Protein AF-L7LDY2-F1 (afdb_monomer_lite)

Radius of gyration: 45.23 Å; chains: 1; bounding box: 71×104×147 Å

Foldseek 3Di:
DDDDDDDDDDDDDDDDDDDDDDDDDDDDDDDDDDDDDDDDDDDDDDDDDDDDDDDDDDDDDDDDDDDDDDDDDDDDDDDDDDDDDDDDDDQDDQPDDPPVRLVVLLVVLLVCCVVVFQVSLVVLLVVCVPRRPPVSNVSSVVSNVVSVVVVVVVVVVCVVVVCCVVVVVVVVVVVVLVVVQVVCQVVCVVVVHDRSRPDDDCPDD

Sequence (205 aa):
MTTPSPDTPSGDTGGEQQFHGSGHVPPQPDHAPPPGYTPQPPAPEYGSTPQAYPTQPGYAPQPGYPPQPGYPPQPGYAPQPGYGAPGGYLPQAGYPVAVPEARGNVQLNYWLSVFFTWIPALIYYLIDKDKGDAQLTAYQKANMNFALLRVFVAIFMLIPFLGWIVGGIAAIVLFVLHIVAAAKAPGAYERGEEPPFAFNISLIK

Structure (mmCIF, N/CA/C/O backbone):
data_AF-L7LDY2-F1
#
_entry.id   AF-L7LDY2-F1
#
loop_
_atom_site.group_PDB
_atom_site.id
_atom_site.type_symbol
_atom_site.label_atom_id
_atom_site.label_alt_id
_atom_site.label_comp_id
_atom_site.label_asym_id
_atom_site.label_entity_id
_atom_site.label_seq_id
_atom_site.pdbx_PDB_ins_code
_atom_site.Cartn_x
_atom_site.Cartn_y
_atom_site.Cartn_z
_atom_site.occupancy
_atom_site.B_iso_or_equiv
_atom_site.auth_seq_id
_atom_site.auth_comp_id
_atom_site.auth_asym_id
_atom_site.auth_atom_id
_atom_site.pdbx_PDB_model_num
ATOM 1 N N . MET A 1 1 ? 7.035 36.913 102.228 1.00 38.06 1 MET A N 1
ATOM 2 C CA . MET A 1 1 ? 7.683 37.686 101.148 1.00 38.06 1 MET A CA 1
ATOM 3 C C . MET A 1 1 ? 6.845 37.522 99.887 1.00 38.06 1 MET A C 1
ATOM 5 O O . MET A 1 1 ? 6.516 36.387 99.586 1.00 38.06 1 MET A O 1
ATOM 9 N N . THR A 1 2 ? 6.484 38.653 99.260 1.00 40.62 2 THR A N 1
ATOM 10 C CA . THR A 1 2 ? 6.247 38.897 97.811 1.00 40.62 2 THR A CA 1
ATOM 11 C C . THR A 1 2 ? 5.279 38.016 96.985 1.00 40.62 2 THR A C 1
ATOM 13 O O . THR A 1 2 ? 5.385 36.798 96.950 1.00 40.62 2 THR A O 1
ATOM 16 N N . THR A 1 3 ? 4.388 38.703 96.253 1.00 45.25 3 THR A N 1
ATOM 17 C CA . THR A 1 3 ? 3.578 38.312 95.063 1.00 45.25 3 THR A CA 1
ATOM 18 C C . THR A 1 3 ? 4.461 37.822 93.876 1.00 45.25 3 THR A 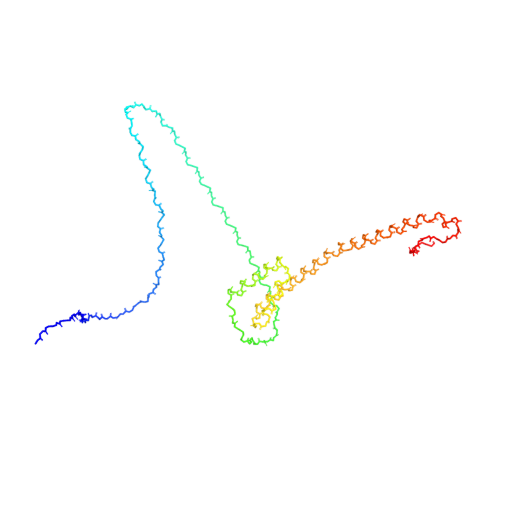C 1
ATOM 20 O O . THR A 1 3 ? 5.678 37.961 94.030 1.00 45.25 3 THR A O 1
ATOM 23 N N . PRO A 1 4 ? 3.967 37.320 92.695 1.00 53.94 4 PRO A N 1
ATOM 24 C CA . PRO A 1 4 ? 2.654 37.532 92.027 1.00 53.94 4 PRO A CA 1
ATOM 25 C C . PRO A 1 4 ? 2.015 36.354 91.204 1.00 53.94 4 PRO A C 1
ATOM 27 O O . PRO A 1 4 ? 2.525 35.241 91.165 1.00 53.94 4 PRO A O 1
ATOM 30 N N . SER A 1 5 ? 0.864 36.683 90.578 1.00 46.81 5 SER A N 1
ATOM 31 C CA . SER A 1 5 ? -0.020 36.021 89.564 1.00 46.81 5 SER A CA 1
ATOM 32 C C . SER A 1 5 ? 0.682 35.487 88.275 1.00 46.81 5 SER A C 1
ATOM 34 O O . SER A 1 5 ? 1.856 35.838 88.128 1.00 46.81 5 SER A O 1
ATOM 36 N N . PRO A 1 6 ? 0.045 34.737 87.311 1.00 56.31 6 PRO A N 1
ATOM 37 C CA . PRO A 1 6 ? -1.194 35.151 86.595 1.00 56.31 6 PRO A CA 1
ATOM 38 C C . PRO A 1 6 ? -2.179 34.081 85.995 1.00 56.31 6 PRO A C 1
ATOM 40 O O . PRO A 1 6 ? -1.877 32.898 85.885 1.00 56.31 6 PRO A O 1
ATOM 43 N N . ASP A 1 7 ? -3.347 34.610 85.588 1.00 40.94 7 ASP A N 1
ATOM 44 C CA . ASP A 1 7 ? -4.291 34.292 84.482 1.00 40.94 7 ASP A CA 1
ATOM 45 C C . ASP A 1 7 ? -5.226 33.045 84.424 1.00 40.94 7 ASP A C 1
ATOM 47 O O . ASP A 1 7 ? -4.829 31.891 84.297 1.00 40.94 7 ASP A O 1
ATOM 51 N N . THR A 1 8 ? -6.533 33.363 84.413 1.00 45.38 8 THR A N 1
ATOM 52 C CA . THR A 1 8 ? -7.768 32.640 83.996 1.00 45.38 8 THR A CA 1
ATOM 53 C C . THR A 1 8 ? -7.998 32.777 82.460 1.00 45.38 8 THR A C 1
ATOM 55 O O . THR A 1 8 ? -7.323 33.640 81.897 1.00 45.38 8 THR A O 1
ATOM 58 N N . PRO A 1 9 ? -8.923 32.066 81.729 1.00 50.50 9 PRO A N 1
ATOM 59 C CA . PRO A 1 9 ? -10.350 31.916 82.096 1.00 50.50 9 PRO A CA 1
ATOM 60 C C . PRO A 1 9 ? -11.213 30.741 81.531 1.00 50.50 9 PRO A C 1
ATOM 62 O O . PRO A 1 9 ? -10.878 30.058 80.573 1.00 50.50 9 PRO A O 1
ATOM 65 N N . SER A 1 10 ? -12.396 30.613 82.154 1.00 40.06 10 SER A N 1
ATOM 66 C CA . SER A 1 10 ? -13.734 30.245 81.636 1.00 40.06 10 SER A CA 1
ATOM 67 C C . SER A 1 10 ? -13.970 28.959 80.822 1.00 40.06 10 SER A C 1
ATOM 69 O O . SER A 1 10 ? -13.625 28.864 79.649 1.00 40.06 10 SER A O 1
ATOM 71 N N . GLY A 1 11 ? -14.757 28.048 81.411 1.00 35.47 11 GLY A N 1
ATOM 72 C CA . GLY A 1 11 ? -15.508 26.993 80.724 1.00 35.47 11 GLY A CA 1
ATOM 73 C C . GLY A 1 11 ? -16.941 26.938 81.259 1.00 35.47 11 GLY A C 1
ATOM 74 O O . GLY A 1 11 ? -17.160 26.558 82.407 1.00 35.47 11 GLY A O 1
ATOM 75 N N . ASP A 1 12 ? -17.878 27.387 80.426 1.00 38.91 12 ASP A N 1
ATOM 76 C CA . ASP A 1 12 ? -19.327 27.411 80.633 1.00 38.91 12 ASP A CA 1
ATOM 77 C C . ASP A 1 12 ? -19.935 26.022 80.384 1.00 38.91 12 ASP A C 1
ATOM 79 O O . ASP A 1 12 ? -19.444 25.240 79.566 1.00 38.91 12 ASP A O 1
ATOM 83 N N . THR A 1 13 ? -20.989 25.709 81.132 1.00 38.66 13 THR A N 1
ATOM 84 C CA . THR A 1 13 ? -21.598 24.385 81.239 1.00 38.66 13 THR A CA 1
ATOM 85 C C . THR A 1 13 ? -23.060 24.458 80.811 1.00 38.66 13 THR A C 1
ATOM 87 O O . THR A 1 13 ? -23.858 25.106 81.473 1.00 38.66 13 THR A O 1
ATOM 90 N N . GLY A 1 14 ? -23.423 23.647 79.816 1.00 34.12 14 GLY A N 1
ATOM 91 C CA . GLY A 1 14 ? -24.587 22.767 79.945 1.00 34.12 14 GLY A CA 1
ATOM 92 C C . GLY A 1 14 ? -25.882 23.150 79.217 1.00 34.12 14 GLY A C 1
ATOM 93 O O . GLY A 1 14 ? -26.476 24.185 79.481 1.00 34.12 14 GLY A O 1
ATOM 94 N N . GLY A 1 15 ? -26.368 22.176 78.428 1.00 35.72 15 GLY A N 1
ATOM 95 C CA . GLY A 1 15 ? -27.785 21.921 78.109 1.00 35.72 15 GLY A CA 1
ATOM 96 C C . GLY A 1 15 ? -28.359 22.758 76.959 1.00 35.72 15 GLY A C 1
ATOM 97 O O . GLY A 1 15 ? -28.062 23.930 76.845 1.00 35.72 15 GLY A O 1
ATOM 98 N N . GLU A 1 16 ? -29.190 22.265 76.043 1.00 37.91 16 GLU A N 1
ATOM 99 C CA . GLU A 1 16 ? -30.102 21.121 76.042 1.00 37.91 16 GLU A CA 1
ATOM 100 C C . GLU A 1 16 ? -30.380 20.749 74.564 1.00 37.91 16 GLU A C 1
ATOM 102 O O . GLU A 1 16 ? -30.510 21.614 73.709 1.00 37.91 16 GLU A O 1
ATOM 107 N N . GLN A 1 17 ? -30.209 19.485 74.179 1.00 43.66 17 GLN A N 1
ATOM 108 C CA . GLN A 1 17 ? -31.274 18.496 73.954 1.00 43.66 17 GLN A CA 1
ATOM 109 C C . GLN A 1 17 ? -31.918 18.474 72.549 1.00 43.66 17 GLN A C 1
ATOM 111 O O . GLN A 1 17 ? -32.641 19.369 72.135 1.00 43.66 17 GLN A O 1
ATOM 116 N N . GLN A 1 18 ? -31.772 17.279 71.968 1.00 39.12 18 GLN A N 1
ATOM 117 C CA . GLN A 1 18 ? -32.753 16.511 71.195 1.00 39.12 18 GLN A CA 1
ATOM 118 C C . GLN A 1 18 ? -32.766 16.590 69.661 1.00 39.12 18 GLN A C 1
ATOM 120 O O . GLN A 1 18 ? -32.537 17.594 69.004 1.00 39.12 18 GLN A O 1
ATOM 125 N N . PHE A 1 19 ? -32.997 15.393 69.130 1.00 42.09 19 PHE A N 1
ATOM 126 C CA . PHE A 1 19 ? -32.627 14.831 67.842 1.00 42.09 19 PHE A CA 1
ATOM 127 C C . PHE A 1 19 ? -33.914 14.395 67.138 1.00 42.09 19 PHE A C 1
ATOM 129 O O . PHE A 1 19 ? -34.724 13.726 67.774 1.00 42.09 19 PHE A O 1
ATOM 136 N N . HIS A 1 20 ? -34.092 14.715 65.853 1.00 38.22 20 HIS A N 1
ATOM 137 C CA . HIS A 1 20 ? -34.769 13.844 64.882 1.00 38.22 20 HIS A CA 1
ATOM 138 C C . HIS A 1 20 ? -34.509 14.319 63.446 1.00 38.22 20 HIS A C 1
ATOM 140 O O . HIS A 1 20 ? -34.401 15.511 63.175 1.00 38.22 20 HIS A O 1
ATOM 146 N N . GLY A 1 21 ? -34.312 13.346 62.558 1.00 44.19 21 GLY A N 1
ATOM 147 C CA . GLY A 1 21 ? -33.576 13.502 61.310 1.00 44.19 21 GLY A CA 1
ATOM 148 C C . GLY A 1 21 ? -34.353 13.981 60.088 1.00 44.19 21 GLY A C 1
ATOM 149 O O . GLY A 1 21 ? -35.574 13.913 60.017 1.00 44.19 21 GLY A O 1
ATOM 150 N N . SER A 1 22 ? -33.577 14.364 59.077 1.00 40.72 22 SER A N 1
ATOM 151 C CA . SER A 1 22 ? -33.951 14.399 57.661 1.00 40.72 22 SER A CA 1
ATOM 152 C C . SER A 1 22 ? -32.675 14.607 56.839 1.00 40.72 22 SER A C 1
ATOM 154 O O . SER A 1 22 ? -31.859 15.463 57.174 1.00 40.72 22 SER A O 1
ATOM 156 N N . GLY A 1 23 ? -32.476 13.775 55.812 1.00 41.81 23 GLY A N 1
ATOM 157 C CA . GLY A 1 23 ? -31.272 13.746 54.982 1.00 41.81 23 GLY A CA 1
ATOM 158 C C . GLY A 1 23 ? -31.000 15.063 54.254 1.00 41.81 23 GLY A C 1
ATOM 159 O O . GLY A 1 23 ? -31.908 15.700 53.725 1.00 41.81 23 GLY A O 1
ATOM 160 N N . HIS A 1 24 ? -29.727 15.447 54.212 1.00 48.38 24 HIS A N 1
ATOM 161 C CA . HIS A 1 24 ? -29.259 16.635 53.513 1.00 48.38 24 HIS A CA 1
ATOM 162 C C . HIS A 1 24 ? -29.004 16.321 52.033 1.00 48.38 24 HIS A C 1
ATOM 164 O O . HIS A 1 24 ? -28.116 15.544 51.686 1.00 48.38 24 HIS A O 1
ATOM 170 N N . VAL A 1 25 ? -29.797 16.957 51.172 1.00 55.88 25 VAL A N 1
ATOM 171 C CA . VAL A 1 25 ? -29.520 17.168 49.746 1.00 55.88 25 VAL A CA 1
ATOM 172 C C . VAL A 1 25 ? -28.541 18.350 49.643 1.00 55.88 25 VAL A C 1
ATOM 174 O O . VAL A 1 25 ? -28.795 19.373 50.283 1.00 55.88 25 VAL A O 1
ATOM 177 N N . PRO A 1 26 ? -27.425 18.264 48.896 1.00 60.81 26 PRO A N 1
ATOM 178 C CA . PRO A 1 26 ? -26.542 19.412 48.701 1.00 60.81 26 PRO A CA 1
ATOM 179 C C . PRO A 1 26 ? -27.199 20.472 47.787 1.00 60.81 26 PRO A C 1
ATOM 181 O O . PRO A 1 26 ? -27.863 20.103 46.815 1.00 60.81 26 PRO A O 1
ATOM 184 N N . PRO A 1 27 ? -27.033 21.778 48.074 1.00 56.41 27 PRO A N 1
ATOM 185 C CA . PRO A 1 27 ? -27.690 22.857 47.337 1.00 56.41 27 PRO A CA 1
ATOM 186 C C . PRO A 1 27 ? -27.115 23.063 45.926 1.00 56.41 27 PRO A C 1
ATOM 188 O O . PRO A 1 27 ? -25.907 23.000 45.698 1.00 56.41 27 PRO A O 1
ATOM 191 N N . GLN A 1 28 ? -28.021 23.326 44.985 1.00 51.81 28 GLN A N 1
ATOM 192 C CA . GLN A 1 28 ? -27.756 23.708 43.598 1.00 51.81 28 GLN A CA 1
ATOM 193 C C . GLN A 1 28 ? -27.203 25.153 43.537 1.00 51.81 28 GLN A C 1
ATOM 195 O O . GLN A 1 28 ? -27.700 25.995 44.281 1.00 51.81 28 GLN A O 1
ATOM 200 N N . PRO A 1 29 ? -26.203 25.475 42.690 1.00 58.69 29 PRO A N 1
ATOM 201 C CA . PRO A 1 29 ? -25.643 26.828 42.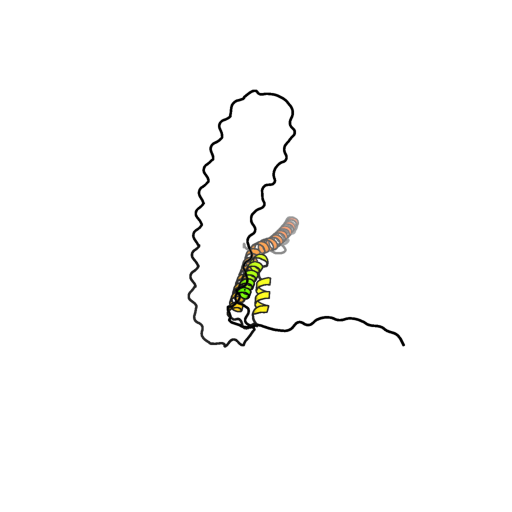614 1.00 58.69 29 PRO A CA 1
ATOM 202 C C . PRO A 1 29 ? -26.616 27.837 41.988 1.00 58.69 29 PRO A C 1
ATOM 204 O O . PRO A 1 29 ? -27.137 27.607 40.895 1.00 58.69 29 PRO A O 1
ATOM 207 N N . ASP A 1 30 ? -26.805 28.967 42.667 1.00 50.88 30 ASP A N 1
ATOM 208 C CA . ASP A 1 30 ? -27.615 30.102 42.225 1.00 50.88 30 ASP A CA 1
ATOM 209 C C . ASP A 1 30 ? -27.077 30.727 40.926 1.00 50.88 30 ASP A C 1
ATOM 211 O O . ASP A 1 30 ? -25.908 31.110 40.820 1.00 50.88 30 ASP A O 1
ATOM 215 N N . HIS A 1 31 ? -27.947 30.871 39.924 1.00 54.62 31 HIS A N 1
ATOM 216 C CA . HIS A 1 31 ? -27.658 31.649 38.723 1.00 54.62 31 HIS A CA 1
ATOM 217 C C . HIS A 1 31 ? -27.658 33.149 39.053 1.00 54.62 31 HIS A C 1
ATOM 219 O O . HIS A 1 31 ? -28.683 33.714 39.432 1.00 54.62 31 HIS A O 1
ATOM 225 N N . ALA A 1 32 ? -26.509 33.802 38.875 1.00 56.88 32 ALA A N 1
ATOM 226 C CA . ALA A 1 32 ? -26.373 35.248 39.019 1.00 56.88 32 ALA A CA 1
ATOM 227 C C . ALA A 1 32 ? -27.088 36.012 37.873 1.00 56.88 32 ALA A C 1
ATOM 229 O O . ALA A 1 32 ? -27.027 35.575 36.720 1.00 56.88 32 ALA A O 1
ATOM 230 N N . PRO A 1 33 ? -27.742 37.157 38.157 1.00 57.03 33 PRO A N 1
ATOM 231 C CA . PRO A 1 33 ? -28.385 38.003 37.147 1.00 57.03 33 PRO A CA 1
ATOM 232 C C . PRO A 1 33 ? -27.362 38.723 36.237 1.00 57.03 33 PRO A C 1
ATOM 234 O O . PRO A 1 33 ? -26.219 38.939 36.647 1.00 57.03 33 PRO A O 1
ATOM 237 N N . PRO A 1 34 ? -27.747 39.115 35.002 1.00 64.00 34 PRO A N 1
ATOM 238 C CA . PRO A 1 34 ? -26.854 39.791 34.057 1.00 64.00 34 PRO A CA 1
ATOM 239 C C . PRO A 1 34 ? -26.415 41.190 34.548 1.00 64.00 34 PRO A C 1
ATOM 241 O O . PRO A 1 34 ? -27.150 41.826 35.307 1.00 64.00 34 PRO A O 1
ATOM 244 N N . PRO A 1 35 ? -25.245 41.706 34.111 1.00 58.22 35 PRO A N 1
ATOM 245 C CA . PRO A 1 35 ? -24.707 42.985 34.578 1.00 58.22 35 PRO A CA 1
ATOM 246 C C . PRO A 1 35 ? -25.605 44.175 34.224 1.00 58.22 35 PRO A C 1
ATOM 248 O O . PRO A 1 35 ? -26.085 44.299 33.097 1.00 58.22 35 PRO A O 1
ATOM 251 N N . GLY A 1 36 ? -25.797 45.063 35.201 1.00 46.34 36 GLY A N 1
ATOM 252 C CA . GLY A 1 36 ? -26.584 46.285 35.075 1.00 46.34 36 GLY A CA 1
ATOM 253 C C . GLY A 1 36 ? -25.982 47.312 34.114 1.00 46.34 36 GLY A C 1
ATOM 254 O O . GLY A 1 36 ? -24.766 47.440 33.977 1.00 46.34 36 GLY A O 1
ATOM 255 N N . TYR A 1 37 ? -26.867 48.075 33.473 1.00 44.78 37 TYR A N 1
ATOM 256 C CA . TYR A 1 37 ? -26.523 49.251 32.683 1.00 44.78 37 TYR A CA 1
ATOM 257 C C . TYR A 1 37 ? -25.847 50.306 33.566 1.00 44.78 37 TYR A C 1
ATOM 259 O O . TYR A 1 37 ? -26.419 50.776 34.549 1.00 44.78 37 TYR A O 1
ATOM 267 N N . THR A 1 38 ? -24.634 50.706 33.200 1.00 49.47 38 THR A N 1
ATOM 268 C CA . THR A 1 38 ? -23.964 51.873 33.777 1.00 49.47 38 THR A CA 1
ATOM 269 C C . THR A 1 38 ? -24.624 53.167 33.276 1.00 49.47 38 THR A C 1
ATOM 271 O O . THR A 1 38 ? -24.826 53.292 32.065 1.00 49.47 38 THR A O 1
ATOM 274 N N . PRO A 1 39 ? -24.922 54.152 34.144 1.00 46.50 39 PRO A N 1
ATOM 275 C CA . PRO A 1 39 ? -25.381 55.476 33.723 1.00 46.50 39 PRO A CA 1
ATOM 276 C C . PRO A 1 39 ? -24.288 56.234 32.957 1.00 46.50 39 PRO A C 1
ATOM 278 O O . PRO A 1 39 ? -23.150 56.330 33.416 1.00 46.50 39 PRO A O 1
ATOM 281 N N . GLN A 1 40 ? -24.636 56.799 31.802 1.00 48.41 40 GLN A N 1
ATOM 282 C CA . GLN A 1 40 ? -23.762 57.682 31.027 1.00 48.41 40 GLN A CA 1
ATOM 283 C C . GLN A 1 40 ? -23.705 59.088 31.676 1.00 48.41 40 GLN A C 1
ATOM 285 O O . GLN A 1 40 ? -24.751 59.571 32.117 1.00 48.41 40 GLN A O 1
ATOM 290 N N . PRO A 1 41 ? -22.538 59.764 31.763 1.00 58.84 41 PRO A N 1
ATOM 291 C CA . PRO A 1 41 ? -22.418 61.062 32.439 1.00 58.84 41 PRO A CA 1
ATOM 292 C C . PRO A 1 41 ? -23.108 62.206 31.672 1.00 58.84 41 PRO A C 1
ATOM 294 O O . PRO A 1 41 ? -23.078 62.205 30.438 1.00 58.84 41 PRO A O 1
ATOM 297 N N . PRO A 1 42 ? -23.672 63.216 32.364 1.00 51.12 42 PRO A N 1
ATOM 298 C CA . PRO A 1 42 ? -24.223 64.405 31.719 1.00 51.12 42 PRO A CA 1
ATOM 299 C C . PRO A 1 42 ? -23.110 65.322 31.181 1.00 51.12 42 PRO A C 1
ATOM 301 O O . PRO A 1 42 ? -22.116 65.585 31.858 1.00 51.12 42 PRO A O 1
ATOM 304 N N . ALA A 1 43 ? -23.294 65.814 29.954 1.00 51.44 43 ALA A N 1
ATOM 305 C CA . ALA A 1 43 ? -22.446 66.825 29.321 1.00 51.44 43 ALA A CA 1
ATOM 306 C C . ALA A 1 43 ? -22.896 68.252 29.719 1.00 51.44 43 ALA A C 1
ATOM 308 O O . ALA A 1 43 ? -24.080 68.447 30.002 1.00 51.44 43 ALA A O 1
ATOM 309 N N . PRO A 1 44 ? -21.981 69.241 29.764 1.00 49.00 44 PRO A N 1
ATOM 310 C CA . PRO A 1 44 ? -22.224 70.530 30.409 1.00 49.00 44 PRO A CA 1
ATOM 311 C C . PRO A 1 44 ? -23.208 71.450 29.676 1.00 49.00 44 PRO A C 1
ATOM 313 O O . PRO A 1 44 ? -23.249 71.545 28.450 1.00 49.00 44 PRO A O 1
ATOM 316 N N . GLU A 1 45 ? -23.960 72.159 30.510 1.00 38.72 45 GLU A N 1
ATOM 317 C CA . GLU A 1 45 ? -24.988 73.157 30.236 1.00 38.72 45 GLU A CA 1
ATOM 318 C C . GLU A 1 45 ? -24.363 74.454 29.681 1.00 38.72 45 GLU A C 1
ATOM 320 O O . GLU A 1 45 ? -23.496 75.047 30.322 1.00 38.72 45 GLU A O 1
ATOM 325 N N . TYR A 1 46 ? -24.802 74.927 28.509 1.00 39.47 46 TYR A N 1
ATOM 326 C CA . TYR A 1 46 ? -24.511 76.286 28.036 1.00 39.47 46 TYR A CA 1
ATOM 327 C C . TYR A 1 46 ? -25.774 76.934 27.449 1.00 39.47 46 TYR A C 1
ATOM 329 O O . TYR A 1 46 ? -26.242 76.564 26.379 1.00 39.47 46 TYR A O 1
ATOM 337 N N . GLY A 1 47 ? -26.307 77.900 28.202 1.00 39.94 47 GLY A N 1
ATOM 338 C CA . GLY A 1 47 ? -27.032 79.105 27.779 1.00 39.94 47 GLY A CA 1
ATOM 339 C C . GLY A 1 47 ? -28.102 79.068 26.669 1.00 39.94 47 GLY A C 1
ATOM 340 O O . GLY A 1 47 ? -27.788 79.041 25.486 1.00 39.94 47 GLY A O 1
ATOM 341 N N . SER A 1 48 ? -29.330 79.421 27.085 1.00 37.66 48 SER A N 1
ATOM 342 C CA . SER A 1 48 ? -30.308 80.317 26.410 1.00 37.66 48 SER A CA 1
ATOM 343 C C . SER A 1 48 ? -31.113 79.855 25.166 1.00 37.66 48 SER A C 1
ATOM 345 O O . SER A 1 48 ? -30.699 80.059 24.034 1.00 37.66 48 SER A O 1
ATOM 347 N N . THR A 1 49 ? -32.382 79.477 25.431 1.00 40.28 49 THR A N 1
ATOM 348 C CA . THR A 1 49 ? -33.665 79.781 24.712 1.00 40.28 49 THR A CA 1
ATOM 349 C C . THR A 1 49 ? -33.938 79.305 23.260 1.00 40.28 49 THR A C 1
ATOM 351 O O . THR A 1 49 ? -33.020 79.136 22.471 1.00 40.28 49 THR A O 1
ATOM 354 N N . PRO A 1 50 ? -35.222 79.053 22.890 1.00 46.62 50 PRO A N 1
ATOM 355 C CA . PRO A 1 50 ? -35.601 77.879 22.098 1.00 46.62 50 PRO A CA 1
ATOM 356 C C . PRO A 1 50 ? -36.028 78.176 20.649 1.00 46.62 50 PRO A C 1
ATOM 358 O O . PRO A 1 50 ? -36.760 79.128 20.387 1.00 46.62 50 PRO A O 1
ATOM 361 N N . GLN A 1 51 ? -35.705 77.269 19.723 1.00 37.28 51 GLN A N 1
ATOM 362 C CA . GLN A 1 51 ? -36.425 77.134 18.453 1.00 37.28 51 GLN A CA 1
ATOM 363 C C . GLN A 1 51 ? -36.699 75.661 18.137 1.00 37.28 51 GLN A C 1
ATOM 365 O O . GLN A 1 51 ? -35.793 74.833 18.071 1.00 37.28 51 GLN A O 1
ATOM 370 N N . ALA A 1 52 ? -37.987 75.362 17.976 1.00 43.25 52 ALA A N 1
ATOM 371 C CA . ALA A 1 52 ? -38.529 74.055 17.649 1.00 43.25 52 ALA A CA 1
ATOM 372 C C . ALA A 1 52 ? -38.223 73.664 16.195 1.00 43.25 52 ALA A C 1
ATOM 374 O O . ALA A 1 52 ? -38.439 74.458 15.280 1.00 43.25 52 ALA A O 1
ATOM 37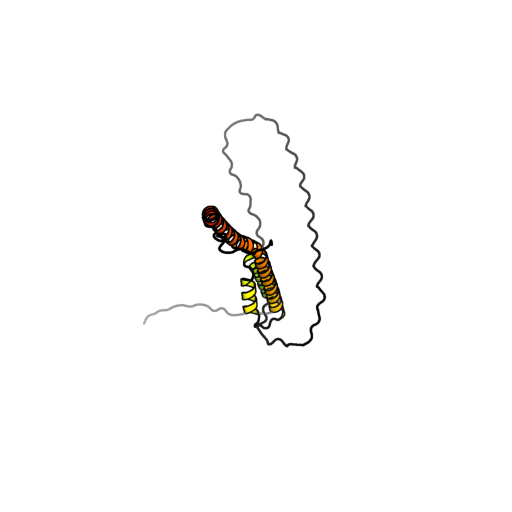5 N N . TYR A 1 53 ? -37.801 72.414 15.994 1.00 40.53 53 TYR A N 1
ATOM 376 C CA . TYR A 1 53 ? -37.698 71.761 14.688 1.00 40.53 53 TYR A CA 1
ATOM 377 C C . TYR A 1 53 ? -38.410 70.393 14.727 1.00 40.53 53 TYR A C 1
ATOM 379 O O . TYR A 1 53 ? -38.478 69.772 15.790 1.00 40.53 53 TYR A O 1
ATOM 387 N N . PRO A 1 54 ? -39.001 69.949 13.603 1.00 44.47 54 PRO A N 1
ATOM 388 C CA . PRO A 1 54 ? -40.019 68.897 13.575 1.00 44.47 54 PRO A CA 1
ATOM 389 C C . PRO A 1 54 ? -39.469 67.482 13.815 1.00 44.47 54 PRO A C 1
ATOM 391 O O . PRO A 1 54 ? -38.365 67.138 13.396 1.00 44.47 54 PRO A O 1
ATOM 394 N N . THR A 1 55 ? -40.286 66.640 14.451 1.00 43.91 55 THR A N 1
ATOM 395 C CA . THR A 1 55 ? -40.038 65.213 14.688 1.00 43.91 55 THR A CA 1
ATOM 396 C C . THR A 1 55 ? -40.083 64.408 13.382 1.00 43.91 55 THR A C 1
ATOM 398 O O . THR A 1 55 ? -41.068 64.451 12.646 1.00 43.91 55 THR A O 1
ATOM 401 N N . GLN A 1 56 ? -39.023 63.644 13.092 1.00 42.91 56 GLN A N 1
ATOM 402 C CA . GLN A 1 56 ? -39.038 62.633 12.027 1.00 42.91 56 GLN A CA 1
ATOM 403 C C . GLN A 1 56 ? -39.886 61.414 12.446 1.00 42.91 56 GLN A C 1
ATOM 405 O O . GLN A 1 56 ? -39.824 61.014 13.612 1.00 42.91 56 GLN A O 1
ATOM 410 N N . PRO A 1 57 ? -40.644 60.782 11.528 1.00 48.84 57 PRO A N 1
ATOM 411 C CA . PRO A 1 57 ? -41.391 59.563 11.829 1.00 48.84 57 PRO A CA 1
ATOM 412 C C . PRO A 1 57 ? -40.444 58.393 12.132 1.00 48.84 57 PRO A C 1
ATOM 414 O O . PRO A 1 57 ? -39.521 58.119 11.366 1.00 48.84 57 PRO A O 1
ATOM 417 N N . GLY A 1 58 ? -40.683 57.696 13.244 1.00 44.91 58 GLY A N 1
ATOM 418 C CA . GLY A 1 58 ? -39.921 56.509 13.630 1.00 44.91 58 GLY A CA 1
ATOM 419 C C . GLY A 1 58 ? -40.147 55.335 12.672 1.00 44.91 58 GLY A C 1
ATOM 420 O O . GLY A 1 58 ? -41.274 55.071 12.253 1.00 44.91 58 GLY A O 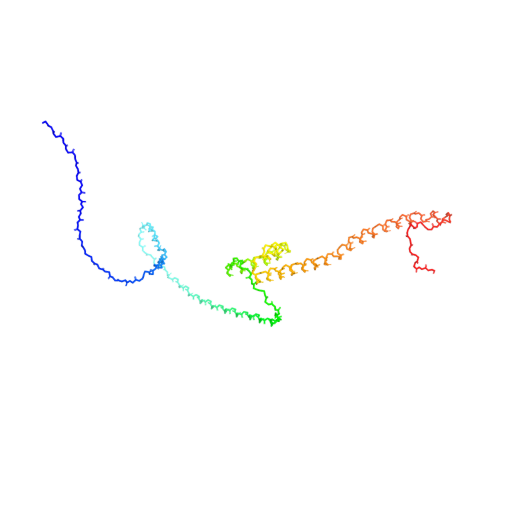1
ATOM 421 N N . TYR A 1 59 ? -39.068 54.623 12.341 1.00 43.69 59 TYR A N 1
ATOM 422 C CA . TYR A 1 59 ? -39.109 53.392 11.551 1.00 43.69 59 TYR A CA 1
ATOM 423 C C . TYR A 1 59 ? -39.901 52.293 12.274 1.00 43.69 59 TYR A C 1
ATOM 425 O O . TYR A 1 59 ? -39.703 52.045 13.463 1.00 43.69 59 TYR A O 1
ATOM 433 N N . ALA A 1 60 ? -40.777 51.610 11.533 1.00 51.09 60 ALA A N 1
ATOM 434 C CA . ALA A 1 60 ? -41.520 50.453 12.019 1.00 51.09 60 ALA A CA 1
ATOM 435 C C . ALA A 1 60 ? -40.584 49.244 12.254 1.00 51.09 60 ALA A C 1
ATOM 437 O O . ALA A 1 60 ? -39.651 49.038 11.472 1.00 51.09 60 ALA A O 1
ATOM 438 N N . PRO A 1 61 ? -40.821 48.422 13.293 1.00 51.06 61 PRO A N 1
ATOM 439 C CA . PRO A 1 61 ? -40.019 47.229 13.550 1.00 51.06 61 PRO A CA 1
ATOM 440 C C . PRO A 1 61 ? -40.227 46.173 12.454 1.00 51.06 61 PRO A C 1
ATOM 442 O O . PRO A 1 61 ? -41.355 45.906 12.037 1.00 51.06 61 PRO A O 1
ATOM 445 N N . GLN A 1 62 ? -39.132 45.560 11.991 1.00 47.50 62 GLN A N 1
ATOM 446 C CA . GLN A 1 62 ? -39.196 44.454 11.034 1.00 47.50 62 GLN A CA 1
ATOM 447 C C . GLN A 1 62 ? -39.716 43.164 11.697 1.00 47.50 62 GLN A C 1
ATOM 449 O O . GLN A 1 62 ? -39.352 42.883 12.843 1.00 47.50 62 GLN A O 1
ATOM 454 N N . PRO A 1 63 ? -40.519 42.346 10.991 1.00 52.84 63 PRO A N 1
ATOM 455 C CA . PRO A 1 63 ? -40.941 41.037 11.483 1.00 52.84 63 PRO A CA 1
ATOM 456 C C . PRO A 1 63 ? -39.748 40.086 11.649 1.00 52.84 63 PRO A C 1
ATOM 458 O O . PRO A 1 63 ? -38.884 40.001 10.776 1.00 52.84 63 PRO A O 1
ATOM 461 N N . GLY A 1 64 ? -39.717 39.346 12.759 1.00 55.53 64 GLY A N 1
ATOM 462 C CA . GLY A 1 64 ? -38.716 38.304 12.999 1.00 55.53 64 GLY A CA 1
ATOM 463 C C . GLY A 1 64 ? -38.870 37.112 12.048 1.00 55.53 64 GLY A C 1
ATOM 464 O O . GLY A 1 64 ? -39.982 36.751 11.661 1.00 55.53 64 GLY A O 1
ATOM 465 N N . TYR A 1 65 ? -37.747 36.489 11.683 1.00 47.47 65 TYR A N 1
ATOM 466 C CA . TYR A 1 65 ? -37.726 35.277 10.860 1.00 47.47 65 TYR A CA 1
ATOM 467 C C . TYR A 1 65 ? -38.356 34.081 11.599 1.00 47.47 65 TYR A C 1
ATOM 469 O O . TYR A 1 65 ? -38.119 33.916 12.799 1.00 47.47 65 TYR A O 1
ATOM 477 N N . PRO A 1 66 ? -39.111 33.210 10.904 1.00 62.53 66 PRO A N 1
ATOM 478 C CA . PRO A 1 66 ? -39.624 31.982 11.500 1.00 62.53 66 PRO A CA 1
ATOM 479 C C . PRO A 1 66 ? -38.484 30.983 11.785 1.00 62.53 66 PRO A C 1
ATOM 481 O O . PRO A 1 66 ? -37.496 30.948 11.043 1.00 62.53 66 PRO A O 1
ATOM 484 N N . PRO A 1 67 ? -38.603 30.144 12.831 1.00 56.28 67 PRO A N 1
ATOM 485 C CA . PRO A 1 67 ? -37.616 29.108 13.120 1.00 56.28 67 PRO A CA 1
ATOM 486 C C . PRO A 1 67 ? -37.586 28.049 12.009 1.00 56.28 67 PRO A C 1
ATOM 488 O O . PRO A 1 67 ? -38.627 27.648 11.484 1.00 56.28 67 PRO A O 1
ATOM 491 N N . GLN A 1 68 ? -36.386 27.579 11.658 1.00 50.59 68 GLN A N 1
ATOM 492 C CA . GLN A 1 68 ? -36.228 26.485 10.700 1.00 50.59 68 GLN A CA 1
ATOM 493 C C . GLN A 1 68 ? -36.703 25.148 11.300 1.00 50.59 68 GLN A C 1
ATOM 495 O O . GLN A 1 68 ? -36.440 24.886 12.477 1.00 50.59 68 GLN A O 1
ATOM 500 N N . PRO A 1 69 ? -37.357 24.274 10.511 1.00 59.88 69 PRO A N 1
ATOM 501 C CA . PRO A 1 69 ? -37.710 22.929 10.951 1.00 59.88 69 PRO A CA 1
ATOM 502 C C . PRO A 1 69 ? -36.458 22.111 11.288 1.00 59.88 69 PRO A C 1
ATOM 504 O O . PRO A 1 69 ? -35.505 22.071 10.509 1.00 59.88 69 PRO A O 1
ATOM 507 N N . GLY A 1 70 ? -36.468 21.435 12.438 1.00 56.16 70 GLY A N 1
ATOM 508 C CA . GLY A 1 70 ? -35.415 20.490 12.808 1.00 56.16 70 GLY A CA 1
ATOM 509 C C . GLY A 1 70 ? -35.366 19.296 11.850 1.00 56.16 70 GLY A C 1
ATOM 510 O O . GLY A 1 70 ? -36.403 18.807 11.399 1.00 56.16 70 GLY A O 1
ATOM 511 N N . TYR A 1 71 ? -34.157 18.820 11.544 1.00 46.12 71 TYR A N 1
ATOM 512 C CA . TYR A 1 71 ? -33.954 17.615 10.737 1.00 46.12 71 TYR A CA 1
ATOM 513 C C . TYR A 1 71 ? -34.586 16.386 11.414 1.00 46.12 71 TYR A C 1
ATOM 515 O O . TYR A 1 71 ? -34.436 16.222 12.629 1.00 46.12 71 TYR A O 1
ATOM 523 N N . PRO A 1 72 ? -35.253 15.493 10.658 1.00 59.62 72 PRO A N 1
ATOM 524 C CA . PRO A 1 72 ? -35.750 14.243 11.216 1.00 59.62 72 PRO A CA 1
ATOM 525 C C . PRO A 1 72 ? -34.577 13.352 11.667 1.00 59.62 72 PRO A C 1
ATOM 527 O O . PRO A 1 72 ? -33.522 13.353 11.021 1.00 59.62 72 PRO A O 1
ATOM 530 N N . PRO A 1 73 ? -34.734 12.571 12.751 1.00 52.03 73 PRO A N 1
ATOM 531 C CA . PRO A 1 73 ? -33.717 11.613 13.167 1.00 52.03 73 PRO A CA 1
ATOM 532 C C . PRO A 1 73 ? -33.501 10.569 12.065 1.00 52.03 73 PRO A C 1
ATOM 534 O O . PRO A 1 73 ? -34.459 10.034 11.503 1.00 52.03 73 PRO A O 1
ATOM 537 N N . GLN A 1 74 ? -32.235 10.280 11.749 1.00 48.25 74 GLN A N 1
ATOM 538 C CA . GLN A 1 74 ? -31.906 9.205 10.815 1.00 48.25 74 GLN A CA 1
ATOM 539 C C . GLN A 1 74 ? -32.402 7.856 11.364 1.00 48.25 74 GLN A C 1
ATOM 541 O O . GLN A 1 74 ? -32.243 7.599 12.562 1.00 48.25 74 GLN A O 1
ATOM 546 N N . PRO A 1 75 ? -32.969 6.976 10.516 1.00 52.09 75 PRO A N 1
ATOM 547 C CA . PRO A 1 75 ? -33.346 5.631 10.927 1.00 52.09 75 PRO A CA 1
ATOM 548 C C . PRO A 1 75 ? -32.128 4.887 11.479 1.00 52.09 75 PRO A C 1
ATOM 550 O O . PRO A 1 75 ? -31.110 4.750 10.799 1.00 52.09 75 PRO A O 1
ATOM 553 N N . GLY A 1 76 ? -32.230 4.409 12.719 1.00 46.66 76 GLY A N 1
ATOM 554 C CA . GLY A 1 76 ? -31.227 3.524 13.297 1.00 46.66 76 GLY A CA 1
ATOM 555 C C . GLY A 1 76 ? -31.106 2.256 12.453 1.00 46.66 76 GLY A C 1
ATOM 556 O O . GLY A 1 76 ? -32.113 1.639 12.105 1.00 46.66 76 GLY A O 1
ATOM 557 N N . TYR A 1 77 ? -29.875 1.875 12.112 1.00 41.59 77 TYR A N 1
ATOM 558 C CA . TYR A 1 77 ? -29.598 0.601 11.458 1.00 41.59 77 TYR A CA 1
ATOM 559 C C . TYR A 1 77 ? -30.169 -0.546 12.299 1.00 41.59 77 TYR A C 1
ATOM 561 O O . TYR A 1 77 ? -29.871 -0.666 13.489 1.00 41.59 77 TYR A O 1
ATOM 569 N N . ALA A 1 78 ? -30.983 -1.392 11.667 1.00 41.81 78 ALA A N 1
ATOM 570 C CA . ALA A 1 78 ? -31.462 -2.624 12.272 1.00 41.81 78 ALA A CA 1
ATOM 571 C C . ALA A 1 78 ? -30.264 -3.527 12.637 1.00 41.81 78 ALA A C 1
ATOM 573 O O . ALA A 1 78 ? -29.338 -3.656 11.828 1.00 41.81 78 ALA A O 1
ATOM 574 N N . PRO A 1 79 ? -30.253 -4.165 13.822 1.00 45.00 79 PRO A N 1
ATOM 575 C CA . PRO A 1 79 ? -29.225 -5.141 14.152 1.00 45.00 79 PRO A CA 1
ATOM 576 C C . PRO A 1 79 ? -29.338 -6.332 13.193 1.00 45.00 79 PRO A C 1
ATOM 578 O O . PRO A 1 79 ? -30.415 -6.905 13.018 1.00 45.00 79 PRO A O 1
ATOM 581 N N . GLN A 1 80 ? -28.225 -6.697 12.551 1.00 42.75 80 GLN A N 1
ATOM 582 C CA . GLN A 1 80 ? -28.158 -7.926 11.765 1.00 42.75 80 GLN A CA 1
ATOM 583 C C . GLN A 1 80 ? -28.418 -9.143 12.676 1.00 42.75 80 GLN A C 1
ATOM 585 O O . GLN A 1 80 ? -27.899 -9.174 13.796 1.00 42.75 80 GLN A O 1
ATOM 590 N N . PRO A 1 81 ? -29.184 -10.155 12.220 1.00 43.00 81 PRO A N 1
ATOM 591 C CA . PRO A 1 81 ? -29.399 -11.383 12.977 1.00 43.00 81 PRO A CA 1
ATOM 592 C C . PRO A 1 81 ? -28.066 -12.079 13.261 1.00 43.00 81 PRO A C 1
ATOM 594 O O . PRO A 1 81 ? -27.303 -12.389 12.344 1.00 43.00 81 PRO A O 1
ATOM 597 N N . GLY A 1 82 ? -27.787 -12.305 14.545 1.00 36.06 82 GLY A N 1
ATOM 598 C CA . GLY A 1 82 ? -26.585 -12.990 15.000 1.00 36.06 82 GLY A CA 1
ATOM 599 C C . GLY A 1 82 ? -26.547 -14.432 14.501 1.00 36.06 82 GLY A C 1
ATOM 600 O O . GLY A 1 82 ? -27.477 -15.205 14.729 1.00 36.06 82 GLY A O 1
ATOM 601 N N . TYR A 1 83 ? -25.445 -14.800 13.850 1.00 39.69 83 TYR A N 1
ATOM 602 C CA . TYR A 1 83 ? -25.080 -16.202 13.683 1.00 39.69 83 TYR A CA 1
ATOM 603 C C . TYR A 1 83 ? -24.768 -16.797 15.060 1.00 39.69 83 TYR A C 1
ATOM 605 O O . TYR A 1 83 ? -24.001 -16.229 15.838 1.00 39.69 83 TYR A O 1
ATOM 613 N N . GLY A 1 84 ? -25.421 -17.921 15.354 1.00 36.12 84 GLY A N 1
ATOM 614 C CA . GLY A 1 84 ? -25.387 -18.592 16.645 1.00 36.12 84 GLY A CA 1
ATOM 615 C C . GLY A 1 84 ? -23.983 -18.993 17.092 1.00 36.12 84 GLY A C 1
ATOM 616 O O . GLY A 1 84 ? -23.167 -19.483 16.314 1.00 36.12 84 GLY A O 1
ATOM 617 N N . ALA A 1 85 ? -23.738 -18.813 18.384 1.00 38.81 85 ALA A N 1
ATOM 618 C CA . ALA A 1 85 ? -22.624 -19.427 19.085 1.00 38.81 85 ALA A CA 1
ATOM 619 C C . ALA A 1 85 ? -22.923 -20.909 19.365 1.00 38.81 85 ALA A C 1
ATOM 621 O O . ALA A 1 85 ? -24.039 -21.237 19.778 1.00 38.81 85 ALA A O 1
ATOM 622 N N . PRO A 1 86 ? -21.911 -21.786 19.281 1.00 43.56 86 PRO A N 1
ATOM 623 C CA . PRO A 1 86 ? -21.834 -22.922 20.177 1.00 43.56 86 PRO A CA 1
ATOM 624 C C . PRO A 1 86 ? -20.554 -22.839 21.017 1.00 43.56 86 PRO A C 1
ATOM 626 O O . PRO A 1 86 ? -19.462 -22.635 20.495 1.00 43.56 86 PRO A O 1
ATOM 629 N N . GLY A 1 87 ? -20.694 -23.067 22.321 1.00 33.06 87 GLY A N 1
ATOM 630 C CA . GLY A 1 87 ? -19.572 -23.395 23.201 1.00 33.06 87 GLY A CA 1
ATOM 631 C C . GLY A 1 87 ? -19.198 -22.276 24.161 1.00 33.06 87 GLY A C 1
ATOM 632 O O . GLY A 1 87 ? -18.512 -21.324 23.804 1.00 33.06 87 GLY A O 1
ATOM 633 N N . GLY A 1 88 ? -19.658 -22.423 25.403 1.00 39.88 88 GLY A N 1
ATOM 634 C CA . GLY A 1 88 ? -19.309 -21.545 26.506 1.00 39.88 88 GLY A CA 1
ATOM 635 C C . GLY A 1 88 ? -17.809 -21.540 26.791 1.00 39.88 88 GLY A C 1
ATOM 636 O O . GLY A 1 88 ? -17.195 -22.585 26.986 1.00 39.88 88 GLY A O 1
ATOM 637 N N . TYR A 1 89 ? -17.261 -20.336 26.893 1.00 34.62 89 TYR A N 1
ATOM 638 C CA . TYR A 1 89 ? -16.071 -20.063 27.680 1.00 34.62 89 TYR A CA 1
ATOM 639 C C . TYR A 1 89 ? -16.492 -19.100 28.785 1.00 34.62 89 TYR A C 1
ATOM 641 O O . TYR A 1 89 ? -16.939 -17.986 28.517 1.00 34.62 89 TYR A O 1
ATOM 649 N N . LEU A 1 90 ? -16.402 -19.565 30.030 1.00 34.56 90 LEU A N 1
ATOM 650 C CA . LEU A 1 90 ? -16.448 -18.712 31.214 1.00 34.56 90 LEU A CA 1
ATOM 651 C C . LEU A 1 90 ? -15.309 -17.685 31.087 1.00 34.56 90 LEU A C 1
ATOM 653 O O . LEU A 1 90 ? -14.157 -18.109 30.961 1.00 34.56 90 LEU A O 1
ATOM 657 N N . PRO A 1 91 ? -15.570 -16.366 31.099 1.00 45.84 91 PRO A N 1
ATOM 658 C CA . PRO A 1 91 ? -14.487 -15.403 31.104 1.00 45.84 91 PRO A CA 1
ATOM 659 C C . PRO A 1 91 ? -13.844 -15.408 32.492 1.00 45.84 91 PRO A C 1
ATOM 661 O O . PRO A 1 91 ? -14.477 -15.118 33.508 1.00 45.84 91 PRO A O 1
ATOM 664 N N . GLN A 1 92 ? -12.568 -15.780 32.521 1.00 41.38 92 GLN A N 1
ATOM 665 C CA . GLN A 1 92 ? -11.693 -15.588 33.665 1.00 41.38 92 GLN A CA 1
ATOM 666 C C . GLN A 1 92 ? -11.608 -14.088 33.965 1.00 41.38 92 GLN A C 1
ATOM 668 O O . GLN A 1 92 ? -11.391 -13.287 33.058 1.00 41.38 92 GLN A O 1
ATOM 673 N N . ALA A 1 93 ? -11.837 -13.731 35.229 1.00 43.91 93 ALA A N 1
ATOM 674 C CA . ALA A 1 93 ? -11.984 -12.366 35.716 1.00 43.91 93 ALA A CA 1
ATOM 675 C C . ALA A 1 93 ? -10.743 -11.499 35.428 1.00 43.91 93 ALA A C 1
ATOM 677 O O . ALA A 1 93 ? -9.814 -11.426 36.230 1.00 43.91 93 ALA A O 1
ATOM 678 N N . GLY A 1 94 ? -10.747 -10.833 34.275 1.00 51.94 94 GLY A N 1
ATOM 679 C CA . GLY A 1 94 ? -10.028 -9.588 34.044 1.00 51.94 94 GLY A CA 1
ATOM 680 C C . GLY A 1 94 ? -10.889 -8.424 34.529 1.00 51.94 94 GLY A C 1
ATOM 681 O O . GLY A 1 94 ? -12.116 -8.477 34.441 1.00 51.94 94 GLY A O 1
ATOM 682 N N . TYR A 1 95 ? -10.255 -7.400 35.097 1.00 48.50 95 TYR A N 1
ATOM 683 C CA . TYR A 1 95 ? -10.920 -6.208 35.624 1.00 48.50 95 TYR A CA 1
ATOM 684 C C . TYR A 1 95 ? -11.958 -5.660 34.626 1.00 48.50 95 TYR A C 1
ATOM 686 O O . TYR A 1 95 ? -11.589 -5.379 33.483 1.00 48.50 95 TYR A O 1
ATOM 694 N N . PRO A 1 96 ? -13.237 -5.499 35.017 1.00 57.91 96 PRO A N 1
ATOM 695 C CA . PRO A 1 96 ? -14.249 -4.972 34.115 1.00 57.91 96 PRO A CA 1
ATOM 696 C C . PRO A 1 96 ? -13.908 -3.518 33.778 1.00 57.91 96 PRO A C 1
ATOM 698 O O . PRO A 1 96 ? -13.927 -2.647 34.648 1.00 57.91 96 PRO A O 1
ATOM 701 N N . VAL A 1 97 ? -13.587 -3.257 32.510 1.00 63.28 97 VAL A N 1
ATOM 702 C CA . VAL A 1 97 ? -13.473 -1.891 31.989 1.00 63.28 97 VAL A CA 1
ATOM 703 C C . VAL A 1 97 ? -14.861 -1.261 32.067 1.00 63.28 97 VAL A C 1
ATOM 705 O O . VAL A 1 97 ? -15.853 -1.863 31.649 1.00 63.28 97 VAL A O 1
ATOM 708 N N . ALA A 1 98 ? -14.961 -0.053 32.621 1.00 71.06 98 ALA A N 1
ATOM 709 C CA . ALA A 1 98 ? -16.237 0.642 32.698 1.00 71.06 98 ALA A CA 1
ATOM 710 C C . ALA A 1 98 ? -16.809 0.844 31.280 1.00 71.06 98 ALA A C 1
ATOM 712 O O . ALA A 1 98 ? -16.124 1.339 30.385 1.00 71.06 98 ALA A O 1
ATOM 713 N N . VAL A 1 99 ? -18.081 0.490 31.064 1.00 71.25 99 VAL A N 1
ATOM 714 C CA . VAL A 1 99 ? -18.746 0.545 29.742 1.00 71.25 99 VAL A CA 1
ATOM 715 C C . VAL A 1 99 ? -18.574 1.894 29.005 1.00 71.25 99 VAL A C 1
ATOM 717 O O . VAL A 1 99 ? -18.356 1.873 27.789 1.00 71.25 99 VAL A O 1
ATOM 720 N N . PRO A 1 100 ? -18.628 3.071 29.671 1.00 76.06 100 PRO A N 1
ATOM 721 C CA . PRO A 1 100 ? -18.374 4.355 29.009 1.00 76.06 100 PRO A CA 1
ATOM 722 C C . PRO A 1 100 ? -16.942 4.502 28.474 1.00 76.06 100 PRO A C 1
ATOM 724 O O . PRO A 1 100 ? -16.745 5.046 27.388 1.00 76.06 100 PRO A O 1
ATOM 727 N N . GLU A 1 101 ? -15.955 3.983 29.204 1.00 82.31 101 GLU A N 1
ATOM 728 C CA . GLU A 1 101 ? -14.538 4.036 28.841 1.00 82.31 101 GLU A CA 1
ATOM 729 C C . GLU A 1 101 ? -14.239 3.111 27.655 1.00 82.31 101 GLU A C 1
ATOM 731 O O . GLU A 1 101 ? -13.630 3.536 26.673 1.00 82.31 101 GLU A O 1
ATOM 736 N N . ALA A 1 102 ? -14.765 1.880 27.679 1.00 84.69 102 ALA A N 1
ATOM 737 C CA . ALA A 1 102 ? -14.631 0.938 26.568 1.00 84.69 102 ALA A CA 1
ATOM 738 C C . ALA A 1 102 ? -15.190 1.525 25.260 1.00 84.69 102 ALA A C 1
ATOM 740 O O . ALA A 1 102 ? -14.534 1.471 24.219 1.00 84.69 102 ALA A O 1
ATOM 741 N N . ARG A 1 103 ? -16.372 2.160 25.311 1.00 87.44 103 ARG A N 1
ATOM 742 C CA . ARG A 1 103 ? -16.980 2.824 24.145 1.00 87.44 103 ARG A CA 1
ATOM 743 C C . ARG A 1 103 ? -16.094 3.943 23.592 1.00 87.44 103 ARG A C 1
ATOM 745 O O . ARG A 1 103 ? -15.908 4.014 22.376 1.00 87.44 103 ARG A O 1
ATOM 752 N N . GLY A 1 104 ? -15.571 4.807 24.463 1.00 92.69 104 GLY A N 1
ATOM 753 C CA . GLY A 1 104 ? -14.682 5.903 24.071 1.00 92.69 104 GLY A CA 1
ATOM 754 C C . GLY A 1 104 ? -13.399 5.394 23.413 1.00 92.69 104 GLY A C 1
ATOM 755 O O . GLY A 1 104 ? -13.033 5.862 22.336 1.00 92.69 104 GLY A O 1
ATOM 756 N N . ASN A 1 105 ? -12.779 4.368 23.997 1.00 91.50 105 ASN A N 1
ATOM 757 C CA . ASN A 1 105 ? -11.548 3.760 23.488 1.00 91.50 105 ASN A CA 1
ATOM 758 C C . ASN A 1 105 ? -11.753 3.090 22.124 1.00 91.50 105 ASN A C 1
ATOM 760 O O . ASN A 1 105 ? -10.917 3.238 21.231 1.00 91.50 105 ASN A O 1
ATOM 764 N N . VAL A 1 106 ? -12.885 2.404 21.925 1.00 95.06 106 VAL A N 1
ATOM 765 C CA . VAL A 1 106 ? -13.252 1.860 20.610 1.00 95.06 106 VAL A CA 1
ATOM 766 C C . VAL A 1 106 ? -13.409 2.993 19.600 1.00 95.06 106 VAL A C 1
ATOM 768 O O . VAL A 1 106 ? -12.771 2.965 18.552 1.00 95.06 106 VAL A O 1
ATOM 771 N N . GLN A 1 107 ? -14.201 4.021 19.905 1.00 96.38 107 GLN A N 1
ATOM 772 C CA . GLN A 1 107 ? -14.425 5.127 18.972 1.00 96.38 107 GLN A CA 1
ATOM 773 C C . GLN A 1 107 ? -13.119 5.847 18.604 1.00 96.38 107 GLN A C 1
ATOM 775 O O . GLN A 1 107 ? -12.883 6.131 17.428 1.00 96.38 107 GLN A O 1
ATOM 780 N N . LEU A 1 108 ? -12.254 6.095 19.589 1.00 96.56 108 LEU A N 1
ATOM 781 C CA . LEU A 1 108 ? -10.939 6.682 19.373 1.00 96.56 108 LEU A CA 1
ATOM 782 C C . LEU A 1 108 ? -10.089 5.810 18.444 1.00 96.56 108 LEU A C 1
ATOM 784 O O . LEU A 1 108 ? -9.533 6.324 17.477 1.00 96.56 108 LEU A O 1
ATOM 788 N N . ASN A 1 109 ? -10.025 4.497 18.684 1.00 97.50 109 ASN A N 1
ATOM 789 C CA . ASN A 1 109 ? -9.256 3.589 17.836 1.00 97.50 109 ASN A CA 1
ATOM 790 C C . ASN A 1 109 ? -9.746 3.598 16.377 1.00 97.50 109 ASN A C 1
ATOM 792 O O . ASN A 1 109 ? -8.934 3.635 15.450 1.00 97.50 109 ASN A O 1
ATOM 796 N N . TYR A 1 110 ? -11.062 3.620 16.149 1.00 97.88 110 TYR A N 1
ATOM 797 C CA . TYR A 1 110 ? -11.618 3.715 14.795 1.00 97.88 110 TYR A CA 1
ATOM 798 C C . TYR A 1 110 ? -11.194 5.021 14.112 1.00 97.88 110 TYR A C 1
ATOM 800 O O . TYR A 1 110 ? -10.676 4.977 12.998 1.00 97.88 110 TYR A O 1
ATOM 808 N N . TRP A 1 111 ? -11.323 6.171 14.783 1.00 98.19 111 TRP A N 1
ATOM 809 C CA . TRP A 1 111 ? -10.884 7.456 14.225 1.00 98.19 111 TRP A CA 1
ATOM 810 C C . TRP A 1 111 ? -9.385 7.501 13.953 1.00 98.19 111 TRP A C 1
ATOM 812 O O . TRP A 1 111 ? -8.971 7.913 12.871 1.00 98.19 111 TRP A O 1
ATOM 822 N N . LEU A 1 112 ? -8.559 7.018 14.881 1.00 98.44 112 LEU A N 1
ATOM 823 C CA . LEU A 1 112 ? -7.120 6.920 14.655 1.00 98.44 112 LEU A CA 1
ATOM 824 C C . LEU A 1 112 ? -6.817 6.036 13.441 1.00 98.44 112 LEU A C 1
ATOM 826 O O . LEU A 1 112 ? -5.976 6.388 12.622 1.00 98.44 112 LEU A O 1
ATOM 830 N N . SER A 1 113 ? -7.539 4.933 13.264 1.00 97.62 113 SER A N 1
ATOM 831 C CA . SER A 1 113 ? -7.347 4.033 12.121 1.00 97.62 113 SER A CA 1
ATOM 832 C C . SER A 1 113 ? -7.802 4.645 10.787 1.00 97.62 113 SER A C 1
ATOM 834 O O . SER A 1 113 ? -7.306 4.282 9.718 1.00 97.62 113 SER A O 1
ATOM 836 N N . VAL A 1 114 ? -8.714 5.624 10.814 1.00 97.38 114 VAL A N 1
ATOM 837 C CA . VAL A 1 114 ? -9.079 6.401 9.621 1.00 97.38 114 VAL A CA 1
ATOM 838 C C . VAL A 1 114 ? -7.883 7.208 9.114 1.00 97.38 114 VAL A C 1
ATOM 840 O O . VAL A 1 114 ? -7.606 7.153 7.914 1.00 97.38 114 VAL A O 1
ATOM 843 N N . PHE A 1 115 ? -7.168 7.896 10.010 1.00 97.56 115 PHE A N 1
ATOM 844 C CA . PHE A 1 115 ? -6.071 8.810 9.664 1.00 97.56 115 PHE A CA 1
ATOM 845 C C . PHE A 1 115 ? -4.697 8.137 9.579 1.00 97.56 115 PHE A C 1
ATOM 847 O O . PHE A 1 115 ? -3.873 8.517 8.754 1.00 97.56 115 PHE A O 1
ATOM 854 N N . PHE A 1 116 ? -4.456 7.120 10.404 1.00 97.38 116 PHE A N 1
ATOM 855 C CA . PHE A 1 116 ? -3.152 6.472 10.568 1.00 97.38 116 PHE A CA 1
ATOM 856 C C . PHE A 1 116 ? -3.160 5.001 10.137 1.00 97.38 116 PHE A C 1
ATOM 858 O O . PHE A 1 116 ? -2.246 4.241 10.459 1.00 97.38 116 PHE A O 1
ATOM 865 N N . THR A 1 117 ? -4.163 4.595 9.357 1.00 97.19 117 THR A N 1
ATOM 866 C CA . THR A 1 117 ? -4.281 3.263 8.745 1.00 97.19 117 THR A CA 1
ATOM 867 C C . THR A 1 117 ? -4.408 2.125 9.773 1.00 97.19 117 THR A C 1
ATOM 869 O O . THR A 1 117 ? -5.292 2.150 10.619 1.00 97.19 117 THR A O 1
ATOM 872 N N . TRP A 1 118 ? -3.584 1.084 9.690 1.00 98.19 118 TRP A N 1
ATOM 873 C CA . TRP A 1 118 ? -3.725 -0.152 10.464 1.00 98.19 118 TRP A CA 1
ATOM 874 C C . TRP A 1 118 ? -2.943 -0.159 11.780 1.00 98.19 118 TRP A C 1
ATOM 876 O O . TRP A 1 118 ? -3.219 -0.992 12.642 1.00 98.19 118 TRP A O 1
ATOM 886 N N . ILE A 1 119 ? -1.993 0.764 11.955 1.00 98.00 119 ILE A N 1
ATOM 887 C CA . ILE A 1 119 ? -1.090 0.771 13.113 1.00 98.00 119 ILE A CA 1
ATOM 888 C C . ILE A 1 119 ? -1.858 0.973 14.431 1.00 98.00 119 ILE A C 1
ATOM 890 O O . ILE A 1 119 ? -1.669 0.157 15.334 1.00 98.00 119 ILE A O 1
ATOM 894 N N . PRO A 1 120 ? -2.763 1.967 14.574 1.00 98.19 120 PRO A N 1
ATOM 895 C CA . PRO A 1 120 ? -3.537 2.109 15.808 1.00 98.19 120 PRO A CA 1
ATOM 896 C C . PRO A 1 120 ? -4.398 0.877 16.090 1.00 98.19 120 PRO A C 1
ATOM 898 O O . PRO A 1 120 ? -4.358 0.349 17.200 1.00 98.19 120 PRO A O 1
ATOM 901 N N . ALA A 1 121 ? -5.097 0.358 15.073 1.00 97.81 121 ALA A N 1
ATOM 902 C CA . ALA A 1 121 ? -5.930 -0.829 15.225 1.00 97.81 121 ALA A CA 1
ATOM 903 C C . ALA A 1 121 ? -5.136 -2.044 15.724 1.00 97.81 121 ALA A C 1
ATOM 905 O O . ALA A 1 121 ? -5.616 -2.761 16.602 1.00 97.81 121 ALA A O 1
ATOM 906 N N . LEU A 1 122 ? -3.918 -2.249 15.206 1.00 97.81 122 LEU A N 1
ATOM 907 C CA . LEU A 1 122 ? -3.013 -3.299 15.667 1.00 97.81 122 LEU A CA 1
ATOM 908 C C . LEU A 1 122 ? -2.643 -3.109 17.141 1.00 97.81 122 LEU A C 1
ATOM 910 O O . LEU A 1 122 ? -2.729 -4.059 17.912 1.00 97.81 122 LEU A O 1
ATOM 914 N N . ILE A 1 123 ? -2.246 -1.896 17.534 1.00 97.00 123 ILE A N 1
ATOM 915 C CA . ILE A 1 123 ? -1.827 -1.594 18.910 1.00 97.00 123 ILE A CA 1
ATOM 916 C C . ILE A 1 123 ? -2.969 -1.885 19.890 1.00 97.00 123 ILE A C 1
ATOM 918 O O . ILE A 1 123 ? -2.777 -2.633 20.846 1.00 97.00 123 ILE A O 1
ATOM 922 N N . TYR A 1 124 ? -4.168 -1.357 19.630 1.00 95.94 124 TYR A N 1
ATOM 923 C CA . TYR A 1 124 ? -5.338 -1.593 20.481 1.00 95.94 124 TYR A CA 1
ATOM 924 C C . TYR A 1 124 ? -5.718 -3.075 20.545 1.00 95.94 124 TYR A C 1
ATOM 926 O O . TYR A 1 124 ? -6.001 -3.588 21.625 1.00 95.94 124 TYR A O 1
ATOM 934 N N . TYR A 1 125 ? -5.677 -3.789 19.415 1.00 95.81 125 TYR A N 1
ATOM 935 C CA . TYR A 1 125 ? -5.934 -5.227 19.404 1.00 95.81 125 TYR A CA 1
ATOM 936 C C . TYR A 1 125 ? -4.914 -5.998 20.251 1.00 95.81 125 TYR A C 1
ATOM 938 O O . TYR A 1 125 ? -5.306 -6.841 21.051 1.00 95.81 125 TYR A O 1
ATOM 946 N N . LEU A 1 126 ? -3.617 -5.698 20.132 1.00 96.00 126 LEU A N 1
ATOM 947 C CA . LEU A 1 126 ? -2.572 -6.373 20.906 1.00 96.00 126 LEU A CA 1
ATOM 948 C C . LEU A 1 126 ? -2.650 -6.074 22.408 1.00 96.00 126 LEU A C 1
ATOM 950 O O . LEU A 1 126 ? -2.326 -6.948 23.205 1.00 96.00 126 LEU A O 1
ATOM 954 N N . ILE A 1 127 ? -3.086 -4.872 22.789 1.00 93.06 127 ILE A N 1
ATOM 955 C CA . ILE A 1 127 ? -3.277 -4.491 24.192 1.00 93.06 127 ILE A CA 1
ATOM 956 C C . ILE A 1 127 ? -4.512 -5.182 24.785 1.00 93.06 127 ILE A C 1
ATOM 958 O O . ILE A 1 127 ? -4.459 -5.671 25.912 1.00 93.06 127 ILE A O 1
ATOM 962 N N . ASP A 1 128 ? -5.627 -5.215 24.052 1.00 89.75 128 ASP A N 1
ATOM 963 C CA . ASP A 1 128 ? -6.912 -5.681 24.583 1.00 89.75 128 ASP A CA 1
ATOM 964 C C . ASP A 1 128 ? -7.158 -7.186 24.380 1.00 89.75 128 ASP A C 1
ATOM 966 O O . ASP A 1 128 ? -8.059 -7.738 25.012 1.00 89.75 128 ASP A O 1
ATOM 970 N N . LYS A 1 129 ? -6.380 -7.885 23.535 1.00 89.19 129 LYS A N 1
ATOM 971 C CA . LYS A 1 129 ? -6.630 -9.305 23.207 1.00 89.19 129 LYS A CA 1
ATOM 972 C C . LYS A 1 129 ? -6.564 -10.258 24.404 1.00 89.19 129 LYS A C 1
ATOM 974 O O . LYS A 1 129 ? -7.240 -11.280 24.379 1.00 89.19 129 LYS A O 1
ATOM 979 N N . ASP A 1 130 ? -5.782 -9.928 25.432 1.00 91.19 130 ASP A N 1
ATOM 980 C CA . ASP A 1 130 ? -5.553 -10.803 26.592 1.00 91.19 130 ASP A CA 1
ATOM 981 C C . ASP A 1 130 ? -6.325 -10.346 27.849 1.00 91.19 130 ASP A C 1
ATOM 983 O O . ASP A 1 130 ? -6.184 -10.943 28.913 1.00 91.19 130 ASP A O 1
ATOM 987 N N . LYS A 1 131 ? -7.155 -9.293 27.753 1.00 84.25 131 LYS A N 1
ATOM 988 C CA . LYS A 1 131 ? -7.836 -8.678 28.913 1.00 84.25 131 LYS A CA 1
ATOM 989 C C . LYS A 1 131 ? -9.123 -9.383 29.365 1.00 84.25 131 LYS A C 1
ATOM 991 O O . LYS A 1 131 ? -9.661 -9.030 30.409 1.00 84.25 131 LYS A O 1
ATOM 996 N N . GLY A 1 132 ? -9.629 -10.357 28.607 1.00 76.94 132 GLY A N 1
ATOM 997 C CA . GLY A 1 132 ? -10.817 -11.145 28.975 1.00 76.94 132 GLY A CA 1
ATOM 998 C C . GLY A 1 132 ? -12.181 -10.503 28.669 1.00 76.94 132 GLY A C 1
ATOM 999 O O . GLY A 1 132 ? -13.203 -11.155 28.879 1.00 76.94 132 GLY A O 1
ATOM 1000 N N . ASP A 1 133 ? -12.231 -9.280 28.126 1.00 87.31 133 ASP A N 1
ATOM 1001 C CA . ASP A 1 133 ? -13.470 -8.651 27.638 1.00 87.31 133 ASP A CA 1
ATOM 1002 C C . ASP A 1 133 ? -13.747 -9.051 26.180 1.00 87.31 133 ASP A C 1
ATOM 1004 O O . ASP A 1 133 ? -13.258 -8.438 25.227 1.00 87.31 133 ASP A O 1
ATOM 1008 N N . ALA A 1 134 ? -14.564 -10.091 26.006 1.00 87.81 134 ALA A N 1
ATOM 1009 C CA . ALA A 1 134 ? -14.880 -10.644 24.692 1.00 87.81 134 ALA A CA 1
ATOM 1010 C C . ALA A 1 134 ? -15.531 -9.626 23.738 1.00 87.81 134 ALA A C 1
ATOM 1012 O O . ALA A 1 134 ? -15.292 -9.683 22.528 1.00 87.81 134 ALA A O 1
ATOM 1013 N N . GLN A 1 135 ? -16.340 -8.693 24.254 1.00 90.12 135 GLN A N 1
ATOM 1014 C CA . GLN A 1 135 ? -17.035 -7.718 23.420 1.00 90.12 135 GLN A CA 1
ATOM 1015 C C . GLN A 1 135 ? -16.062 -6.643 22.933 1.00 90.12 135 GLN A C 1
ATOM 1017 O O . GLN A 1 135 ? -16.011 -6.369 21.733 1.00 90.12 135 GLN A O 1
ATOM 1022 N N . LEU A 1 136 ? -15.252 -6.070 23.828 1.00 90.50 136 LEU A N 1
ATOM 1023 C CA . LEU A 1 136 ? -14.230 -5.090 23.459 1.00 90.50 136 LEU A CA 1
ATOM 1024 C C . LEU A 1 136 ? -13.245 -5.685 22.447 1.00 90.50 136 LEU A C 1
ATOM 1026 O O . LEU A 1 136 ? -13.036 -5.107 21.377 1.00 90.50 136 LEU A O 1
ATOM 1030 N N . THR A 1 137 ? -12.707 -6.877 22.727 1.00 91.19 137 THR A N 1
ATOM 1031 C CA . THR A 1 137 ? -11.776 -7.560 21.821 1.00 91.19 137 THR A CA 1
ATOM 1032 C C . THR A 1 137 ? -12.402 -7.805 20.444 1.00 91.19 137 THR A C 1
ATOM 1034 O O . THR A 1 137 ? -11.717 -7.642 19.432 1.00 91.19 137 THR A O 1
ATOM 1037 N N . ALA A 1 138 ? -13.699 -8.133 20.363 1.00 93.38 138 ALA A N 1
ATOM 1038 C CA . ALA A 1 138 ? -14.391 -8.309 19.085 1.00 93.38 138 ALA A CA 1
ATOM 1039 C C . ALA A 1 138 ? -14.420 -7.017 18.246 1.00 93.38 138 ALA A C 1
ATOM 1041 O O . ALA A 1 138 ? -14.131 -7.068 17.047 1.00 93.38 138 ALA A O 1
ATOM 1042 N N . TYR A 1 139 ? -14.690 -5.857 18.857 1.00 95.75 139 TYR A N 1
ATOM 1043 C CA . TYR A 1 139 ? -14.670 -4.568 18.152 1.00 95.75 139 TYR A CA 1
ATOM 1044 C C . TYR A 1 139 ? -13.266 -4.165 17.694 1.00 95.75 139 TYR A C 1
ATOM 1046 O O . TYR A 1 139 ? -13.117 -3.699 16.559 1.00 95.75 139 TYR A O 1
ATOM 1054 N N . GLN A 1 140 ? -12.242 -4.369 18.532 1.00 95.50 140 GLN A N 1
ATOM 1055 C CA . GLN A 1 140 ? -10.855 -4.078 18.152 1.00 95.50 140 GLN A CA 1
ATOM 1056 C C . GLN A 1 140 ? -10.386 -4.992 17.015 1.00 95.50 140 GLN A C 1
ATOM 1058 O O . GLN A 1 140 ? -9.782 -4.528 16.048 1.00 95.50 140 GLN A O 1
ATOM 1063 N N . LYS A 1 141 ? -10.735 -6.282 17.083 1.00 96.19 141 LYS A N 1
ATOM 1064 C CA . LYS A 1 141 ? -10.452 -7.265 16.031 1.00 96.19 141 LYS A CA 1
ATOM 1065 C C . LYS A 1 141 ? -11.123 -6.893 14.709 1.00 96.19 141 LYS A C 1
ATOM 1067 O O . LYS A 1 141 ? -10.488 -6.972 13.659 1.00 96.19 141 LYS A O 1
ATOM 1072 N N . ALA A 1 142 ? -12.392 -6.483 14.742 1.00 97.81 142 ALA A N 1
ATOM 1073 C CA . ALA A 1 142 ? -13.120 -6.066 13.546 1.00 97.81 142 ALA A CA 1
ATOM 1074 C C . ALA A 1 142 ? -12.478 -4.832 12.893 1.00 97.81 142 ALA A C 1
ATOM 1076 O O . ALA A 1 142 ? -12.247 -4.833 11.682 1.00 97.81 142 ALA A O 1
ATOM 1077 N N . ASN A 1 143 ? -12.114 -3.826 13.697 1.00 97.94 143 ASN A N 1
ATOM 1078 C CA . ASN A 1 143 ? -11.412 -2.640 13.208 1.00 97.94 143 ASN A CA 1
ATOM 1079 C C . ASN A 1 143 ? -10.065 -3.005 12.568 1.00 97.94 143 ASN A C 1
ATOM 1081 O O . ASN A 1 143 ? -9.768 -2.562 11.463 1.00 97.94 143 ASN A O 1
ATOM 1085 N N . MET A 1 144 ? -9.276 -3.864 13.225 1.00 97.56 144 MET A N 1
ATOM 1086 C CA . MET A 1 144 ? -7.989 -4.342 12.710 1.00 97.56 144 MET A CA 1
ATOM 1087 C C . MET A 1 144 ? -8.146 -5.033 11.354 1.00 97.56 144 MET A C 1
ATOM 1089 O O . MET A 1 144 ? -7.435 -4.695 10.410 1.00 97.56 144 MET A O 1
ATOM 1093 N N . ASN A 1 145 ? -9.100 -5.957 11.227 1.00 98.19 145 ASN A N 1
ATOM 1094 C CA . ASN A 1 145 ? -9.355 -6.650 9.965 1.00 98.19 145 ASN A CA 1
ATOM 1095 C C . ASN A 1 145 ? -9.734 -5.674 8.845 1.00 98.19 145 ASN A C 1
ATOM 1097 O O . ASN A 1 145 ? -9.216 -5.775 7.734 1.00 98.19 145 ASN A O 1
ATOM 1101 N N . PHE A 1 146 ? -10.606 -4.708 9.135 1.00 98.31 146 PHE A N 1
ATOM 1102 C CA . PHE A 1 146 ? -11.007 -3.705 8.153 1.00 98.31 146 PHE A CA 1
ATOM 1103 C C . PHE A 1 146 ? -9.854 -2.764 7.774 1.00 98.31 146 PHE A C 1
ATOM 1105 O O . PHE A 1 146 ? -9.678 -2.430 6.601 1.00 98.31 146 PHE A O 1
ATOM 1112 N N . ALA A 1 147 ? -9.027 -2.368 8.741 1.00 98.19 147 ALA A N 1
ATOM 1113 C CA . ALA A 1 147 ? -7.857 -1.544 8.485 1.00 98.19 147 ALA A CA 1
ATOM 1114 C C . ALA A 1 147 ? -6.825 -2.281 7.613 1.00 98.19 147 ALA A C 1
ATOM 1116 O O . ALA A 1 147 ? -6.310 -1.698 6.660 1.00 98.19 147 ALA A O 1
ATOM 1117 N N . LEU A 1 148 ? -6.586 -3.574 7.862 1.00 98.19 148 LEU A N 1
ATOM 1118 C CA . LEU A 1 148 ? -5.738 -4.415 7.011 1.00 98.19 148 LEU A CA 1
ATOM 1119 C C . LEU A 1 148 ? -6.320 -4.573 5.602 1.00 98.19 148 LEU A C 1
ATOM 1121 O O . LEU A 1 148 ? -5.588 -4.437 4.625 1.00 98.19 148 LEU A O 1
ATOM 1125 N N . LEU A 1 149 ? -7.634 -4.783 5.473 1.00 98.12 149 LEU A N 1
ATOM 1126 C CA . LEU A 1 149 ? -8.306 -4.807 4.171 1.00 98.12 149 LEU A CA 1
ATOM 1127 C C . LEU A 1 149 ? -8.049 -3.511 3.386 1.00 98.12 149 LEU A C 1
ATOM 1129 O O . LEU A 1 149 ? -7.691 -3.576 2.211 1.00 98.12 149 LEU A O 1
ATOM 1133 N N . ARG A 1 150 ? -8.168 -2.339 4.027 1.00 97.44 150 ARG A N 1
ATOM 1134 C CA . ARG A 1 150 ? -7.856 -1.045 3.389 1.00 97.44 150 ARG A CA 1
ATOM 1135 C C . ARG A 1 150 ? -6.404 -0.965 2.919 1.00 97.44 150 ARG A C 1
ATOM 1137 O O . ARG A 1 150 ? -6.163 -0.434 1.839 1.00 97.44 150 ARG A O 1
ATOM 1144 N N . VAL A 1 151 ? -5.452 -1.496 3.689 1.00 97.94 151 VAL A N 1
ATOM 1145 C CA . VAL A 1 151 ? -4.032 -1.548 3.294 1.00 97.94 151 VAL A CA 1
ATOM 1146 C C . VAL A 1 151 ? -3.840 -2.424 2.063 1.00 97.94 151 VAL A C 1
ATOM 1148 O O . VAL A 1 151 ? -3.197 -1.989 1.112 1.00 97.94 151 VAL A O 1
ATOM 1151 N N . PHE A 1 152 ? -4.435 -3.619 2.032 1.00 97.88 152 PHE A N 1
ATOM 1152 C CA . PHE A 1 152 ? -4.365 -4.483 0.853 1.00 97.88 152 PHE A CA 1
ATOM 1153 C C . PHE A 1 152 ? -4.950 -3.794 -0.379 1.00 97.88 152 PHE A C 1
ATOM 1155 O O . PHE A 1 152 ? -4.298 -3.753 -1.419 1.00 97.88 152 PHE A O 1
ATOM 1162 N N . VAL A 1 153 ? -6.133 -3.186 -0.254 1.00 97.88 153 VAL A N 1
ATOM 1163 C CA . VAL A 1 153 ? -6.764 -2.421 -1.341 1.00 97.88 153 VAL A CA 1
ATOM 1164 C C . VAL A 1 153 ? -5.841 -1.297 -1.827 1.00 97.88 153 VAL A C 1
ATOM 1166 O O . VAL A 1 153 ? -5.652 -1.150 -3.032 1.00 97.88 153 VAL A O 1
ATOM 1169 N N . ALA A 1 154 ? -5.210 -0.548 -0.917 1.00 96.56 154 ALA A N 1
ATOM 1170 C CA . ALA A 1 154 ? -4.265 0.510 -1.273 1.00 96.56 154 ALA A CA 1
ATOM 1171 C C . ALA A 1 154 ? -3.024 -0.025 -2.013 1.00 96.56 154 ALA A C 1
ATOM 1173 O O . ALA A 1 154 ? -2.581 0.587 -2.983 1.00 96.56 154 ALA A O 1
ATOM 1174 N N . ILE A 1 155 ? -2.492 -1.186 -1.613 1.00 96.50 155 ILE A N 1
ATOM 1175 C CA . ILE A 1 155 ? -1.385 -1.851 -2.319 1.00 96.50 155 ILE A CA 1
ATOM 1176 C C . ILE A 1 155 ? -1.809 -2.228 -3.742 1.00 96.50 155 ILE A C 1
ATOM 1178 O O . ILE A 1 155 ? -1.089 -1.915 -4.687 1.00 96.50 155 ILE A O 1
ATOM 1182 N N . PHE A 1 156 ? -2.985 -2.839 -3.921 1.00 97.06 156 PHE A N 1
ATOM 1183 C CA . PHE A 1 156 ? -3.497 -3.183 -5.252 1.00 97.06 156 PHE A CA 1
ATOM 1184 C C . PHE A 1 156 ? -3.693 -1.949 -6.137 1.00 97.06 156 PHE A C 1
ATOM 1186 O O . PHE A 1 156 ? -3.367 -1.989 -7.322 1.00 97.06 156 PHE A O 1
ATOM 1193 N N . MET A 1 157 ? -4.153 -0.835 -5.564 1.00 96.69 157 MET A N 1
ATOM 1194 C CA . MET A 1 157 ? -4.254 0.440 -6.279 1.00 96.69 157 MET A CA 1
ATOM 1195 C C . MET A 1 157 ? -2.890 0.997 -6.706 1.00 96.69 157 MET A C 1
ATOM 1197 O O . MET A 1 157 ? -2.824 1.742 -7.680 1.00 96.69 157 MET A O 1
ATOM 1201 N N . LEU A 1 158 ? -1.802 0.632 -6.024 1.00 95.81 158 LEU A N 1
ATOM 1202 C CA . LEU A 1 158 ? -0.450 1.083 -6.353 1.00 95.81 158 LEU A CA 1
ATOM 1203 C C . LEU A 1 158 ? 0.199 0.267 -7.489 1.00 95.81 158 LEU A C 1
ATOM 1205 O O . LEU A 1 158 ? 1.080 0.776 -8.183 1.00 95.81 158 LEU A O 1
ATOM 1209 N N . ILE A 1 159 ? -0.245 -0.976 -7.722 1.00 95.62 159 ILE A N 1
ATOM 1210 C CA . ILE A 1 159 ? 0.340 -1.890 -8.723 1.00 95.62 159 ILE A CA 1
ATOM 1211 C C . ILE A 1 159 ? 0.428 -1.271 -10.129 1.00 95.62 159 ILE A C 1
ATOM 1213 O O . ILE A 1 159 ? 1.502 -1.370 -10.725 1.00 95.62 159 ILE A O 1
ATOM 1217 N N . PRO A 1 160 ? -0.611 -0.607 -10.679 1.00 95.31 160 PRO A N 1
ATOM 1218 C CA . PRO A 1 160 ? -0.516 0.010 -12.000 1.00 95.31 160 PRO A CA 1
ATOM 1219 C C . PRO A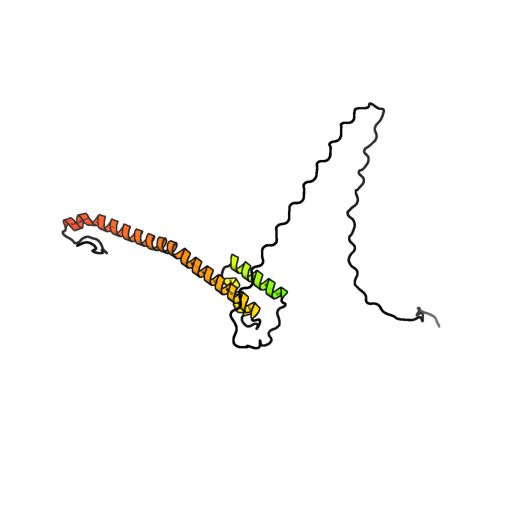 1 160 ? 0.617 1.036 -12.088 1.00 95.31 160 PRO A C 1
ATOM 1221 O O . PRO A 1 160 ? 1.341 1.061 -13.078 1.00 95.31 160 PRO A O 1
ATOM 1224 N N . PHE A 1 161 ? 0.820 1.842 -11.043 1.00 96.25 161 PHE A N 1
ATOM 1225 C CA . PHE A 1 161 ? 1.880 2.850 -11.007 1.00 96.25 161 PHE A CA 1
ATOM 1226 C C . PHE A 1 161 ? 3.269 2.211 -10.984 1.00 96.25 161 PHE A C 1
ATOM 1228 O O . PHE A 1 161 ? 4.146 2.629 -11.737 1.00 96.25 161 PHE A O 1
ATOM 1235 N N . LEU A 1 162 ? 3.460 1.155 -10.185 1.00 95.06 162 LEU A N 1
ATOM 1236 C CA . LEU A 1 162 ? 4.700 0.373 -10.217 1.00 95.06 162 LEU A CA 1
ATOM 1237 C C . LEU A 1 162 ? 4.923 -0.249 -11.598 1.00 95.06 162 LEU A C 1
ATOM 1239 O O . LEU A 1 162 ? 6.041 -0.215 -12.107 1.00 95.06 162 LEU A O 1
ATOM 1243 N N . GLY A 1 163 ? 3.862 -0.768 -12.217 1.00 94.75 163 GLY A N 1
ATOM 1244 C CA . GLY A 1 163 ? 3.894 -1.294 -13.578 1.00 94.75 163 GLY A CA 1
ATOM 1245 C C . GLY A 1 163 ? 4.356 -0.249 -14.592 1.00 94.75 163 GLY A C 1
ATOM 1246 O O . GLY A 1 163 ? 5.234 -0.538 -15.398 1.00 94.75 163 GLY A O 1
ATOM 1247 N N . TRP A 1 164 ? 3.843 0.980 -14.512 1.00 97.12 164 TRP A N 1
ATOM 1248 C CA . TRP A 1 164 ? 4.277 2.091 -15.363 1.00 97.12 164 TRP A CA 1
ATOM 1249 C C . TRP A 1 164 ? 5.736 2.489 -15.132 1.00 97.12 164 TRP A C 1
ATOM 1251 O O . TRP A 1 164 ? 6.441 2.764 -16.098 1.00 97.12 164 TRP A O 1
ATOM 1261 N N . ILE A 1 165 ? 6.216 2.489 -13.886 1.00 96.88 165 ILE A N 1
ATOM 1262 C CA . ILE A 1 165 ? 7.617 2.815 -13.578 1.00 96.88 165 ILE A CA 1
ATOM 1263 C C . ILE A 1 165 ? 8.550 1.731 -14.125 1.00 96.88 165 ILE A C 1
ATOM 1265 O O . ILE A 1 165 ? 9.459 2.028 -14.899 1.00 96.88 165 ILE A O 1
ATOM 1269 N N . VAL A 1 166 ? 8.319 0.469 -13.756 1.00 96.94 166 VAL A N 1
ATOM 1270 C CA . VAL A 1 166 ? 9.168 -0.656 -14.178 1.00 96.94 166 VAL A CA 1
ATOM 1271 C C . VAL A 1 166 ? 9.084 -0.852 -15.691 1.00 96.94 166 VAL A C 1
ATOM 1273 O O . VAL A 1 166 ? 10.110 -0.979 -16.358 1.00 96.94 166 VAL A O 1
ATOM 1276 N N . GLY A 1 167 ? 7.872 -0.815 -16.246 1.00 96.69 167 GLY A N 1
ATOM 1277 C CA . GLY A 1 167 ? 7.629 -0.897 -17.682 1.00 96.69 167 GLY A CA 1
ATOM 1278 C C . GLY A 1 167 ? 8.245 0.273 -18.445 1.00 96.69 167 GLY A C 1
ATOM 1279 O O . GLY A 1 167 ? 8.849 0.058 -19.490 1.00 96.69 167 GLY A O 1
ATOM 1280 N N . GLY A 1 168 ? 8.175 1.493 -17.908 1.00 97.00 168 GLY A N 1
ATOM 1281 C CA . GLY A 1 168 ? 8.805 2.676 -18.491 1.00 97.00 168 GLY A CA 1
ATOM 1282 C C . GLY A 1 168 ? 10.328 2.563 -18.544 1.00 97.00 168 GLY A C 1
ATOM 1283 O O . GLY A 1 168 ? 10.925 2.824 -19.586 1.00 97.00 168 GLY A O 1
ATOM 1284 N N . ILE A 1 169 ? 10.962 2.096 -17.464 1.00 97.75 169 ILE A N 1
ATOM 1285 C CA . ILE A 1 169 ? 12.410 1.831 -17.440 1.00 97.75 169 ILE A CA 1
ATOM 1286 C C . ILE A 1 169 ? 12.776 0.768 -18.482 1.00 97.75 169 ILE A C 1
ATOM 1288 O O . ILE A 1 169 ? 13.687 0.982 -19.282 1.00 97.75 169 ILE A O 1
ATOM 1292 N N . ALA A 1 170 ? 12.053 -0.355 -18.513 1.00 96.38 170 ALA A N 1
ATOM 1293 C CA . ALA A 1 170 ? 12.285 -1.412 -19.495 1.00 96.38 170 ALA A CA 1
ATOM 1294 C C . ALA A 1 170 ? 12.120 -0.899 -20.937 1.00 96.38 170 ALA A C 1
ATOM 1296 O O . ALA A 1 170 ? 12.949 -1.201 -21.794 1.00 96.38 170 ALA A O 1
ATOM 1297 N N . ALA A 1 171 ? 11.103 -0.073 -21.197 1.00 96.44 171 ALA A N 1
ATOM 1298 C CA . ALA A 1 171 ? 10.870 0.538 -22.500 1.00 96.44 171 ALA A CA 1
ATOM 1299 C C . ALA A 1 171 ? 12.029 1.453 -22.923 1.00 96.44 171 ALA A C 1
ATOM 1301 O O . ALA A 1 171 ? 12.472 1.374 -24.066 1.00 96.44 171 ALA A O 1
ATOM 1302 N N . ILE A 1 172 ? 12.569 2.268 -22.009 1.00 97.44 172 ILE A N 1
ATOM 1303 C CA . ILE A 1 172 ? 13.734 3.124 -22.283 1.00 97.44 172 ILE A CA 1
ATOM 1304 C C . ILE A 1 172 ? 14.964 2.275 -22.616 1.00 97.44 172 ILE A C 1
ATOM 1306 O O . ILE A 1 172 ? 15.657 2.558 -23.592 1.00 97.44 172 ILE A O 1
ATOM 1310 N N . VAL A 1 173 ? 15.227 1.217 -21.846 1.00 95.62 173 VAL A N 1
ATOM 1311 C CA . VAL A 1 173 ? 16.354 0.309 -22.111 1.00 95.62 173 VAL A CA 1
ATOM 1312 C C . VAL A 1 173 ? 16.220 -0.328 -23.493 1.00 95.62 173 VAL A C 1
ATOM 1314 O O . VAL A 1 173 ? 17.162 -0.277 -24.284 1.00 95.62 173 VAL A O 1
ATOM 1317 N N . LEU A 1 174 ? 15.046 -0.877 -23.819 1.00 94.56 174 LEU A N 1
ATOM 1318 C CA . LEU A 1 174 ? 14.790 -1.467 -25.134 1.00 94.56 174 LEU A CA 1
ATOM 1319 C C . LEU A 1 174 ? 14.935 -0.438 -26.257 1.00 94.56 174 LEU A C 1
ATOM 1321 O O . LEU A 1 174 ? 15.523 -0.749 -27.289 1.00 94.56 174 LEU A O 1
ATOM 1325 N N . PHE A 1 175 ? 14.467 0.791 -26.043 1.00 95.81 175 PHE A N 1
ATOM 1326 C CA . PHE A 1 175 ? 14.600 1.878 -27.006 1.00 95.81 175 PHE A CA 1
ATOM 1327 C C . PHE A 1 175 ? 16.069 2.224 -27.286 1.00 95.81 175 PHE A C 1
ATOM 1329 O O . PHE A 1 175 ? 16.473 2.311 -28.444 1.00 95.81 175 PHE A O 1
ATOM 1336 N N . VAL A 1 176 ? 16.899 2.338 -26.245 1.00 95.75 176 VAL A N 1
ATOM 1337 C CA . VAL A 1 176 ? 18.342 2.589 -26.393 1.00 95.75 176 VAL A CA 1
ATOM 1338 C C . VAL A 1 176 ? 19.033 1.439 -27.126 1.00 95.75 176 VAL A C 1
ATOM 1340 O O . VAL A 1 176 ? 19.806 1.684 -28.053 1.00 95.75 176 VAL A O 1
ATOM 1343 N N . LEU A 1 177 ? 18.739 0.186 -26.763 1.00 94.69 177 LEU A N 1
ATOM 1344 C CA . LEU A 1 177 ? 19.275 -0.981 -27.471 1.00 94.69 177 LEU A CA 1
ATOM 1345 C C . LEU A 1 177 ? 18.891 -0.964 -28.955 1.00 94.69 177 LEU A C 1
ATOM 1347 O O . LEU A 1 177 ? 19.712 -1.302 -29.807 1.00 94.69 177 LEU A O 1
ATOM 1351 N N . HIS A 1 178 ? 17.678 -0.510 -29.271 1.00 94.75 178 HIS A N 1
ATOM 1352 C CA . HIS A 1 178 ? 17.216 -0.361 -30.645 1.00 94.75 178 HIS A CA 1
ATOM 1353 C C . HIS A 1 178 ? 18.002 0.708 -31.412 1.00 94.75 178 HIS A C 1
ATOM 1355 O O . HIS A 1 178 ? 18.408 0.466 -32.546 1.00 94.75 178 HIS A O 1
ATOM 1361 N N . ILE A 1 179 ? 18.283 1.859 -30.789 1.00 96.38 179 ILE A N 1
ATOM 1362 C CA . ILE A 1 179 ? 19.131 2.908 -31.381 1.00 96.38 179 ILE A CA 1
ATOM 1363 C C . ILE A 1 179 ? 20.534 2.366 -31.670 1.00 96.38 179 ILE A C 1
ATOM 1365 O O . ILE A 1 179 ? 21.069 2.582 -32.756 1.00 96.38 179 ILE A O 1
ATOM 1369 N N . VAL A 1 180 ? 21.129 1.634 -30.724 1.00 95.31 180 VAL A N 1
ATOM 1370 C CA . VAL A 1 180 ? 22.462 1.036 -30.902 1.00 95.31 180 VAL A CA 1
ATOM 1371 C C . VAL A 1 180 ? 22.467 0.027 -32.052 1.00 95.31 180 VAL A C 1
ATOM 1373 O O . VAL A 1 180 ? 23.395 0.033 -32.861 1.00 95.31 180 VAL A O 1
ATOM 1376 N N . ALA A 1 181 ? 21.443 -0.823 -32.149 1.00 95.00 181 ALA A N 1
ATOM 1377 C CA . ALA A 1 181 ? 21.303 -1.761 -33.257 1.00 95.00 181 ALA A CA 1
ATOM 1378 C C . ALA A 1 181 ? 21.151 -1.021 -34.597 1.00 95.00 181 ALA A C 1
ATOM 1380 O O . ALA A 1 181 ? 21.870 -1.330 -35.545 1.00 95.00 181 ALA A O 1
ATOM 1381 N N . ALA A 1 182 ? 20.301 0.008 -34.659 1.00 94.50 182 ALA A N 1
ATOM 1382 C CA . ALA A 1 182 ? 20.106 0.826 -35.854 1.00 94.50 182 ALA A CA 1
ATOM 1383 C C . ALA A 1 182 ? 21.403 1.517 -36.305 1.00 94.50 182 ALA A C 1
ATOM 1385 O O . ALA A 1 182 ? 21.716 1.522 -37.493 1.00 94.50 182 ALA A O 1
ATOM 1386 N N . ALA A 1 183 ? 22.201 2.029 -35.365 1.00 95.94 183 ALA A N 1
ATOM 1387 C CA . ALA A 1 183 ? 23.492 2.645 -35.665 1.00 95.94 183 ALA A CA 1
ATOM 1388 C C . ALA A 1 183 ? 24.513 1.646 -36.246 1.00 95.94 183 ALA A C 1
ATOM 1390 O O . ALA A 1 183 ? 25.354 2.025 -37.057 1.00 95.94 183 ALA A O 1
ATOM 1391 N N . LYS A 1 184 ? 24.447 0.368 -35.847 1.00 94.50 184 LYS A N 1
ATOM 1392 C CA . LYS A 1 184 ? 25.348 -0.696 -36.325 1.00 94.50 184 LYS A CA 1
ATOM 1393 C C . LYS A 1 184 ? 24.858 -1.393 -37.598 1.00 94.50 184 LYS A C 1
ATOM 1395 O O . LYS A 1 184 ? 25.666 -2.020 -38.283 1.00 94.50 184 LYS A O 1
ATOM 1400 N N . ALA A 1 185 ? 23.564 -1.301 -37.906 1.00 94.56 185 ALA A N 1
ATOM 1401 C CA . ALA A 1 185 ? 22.917 -2.085 -38.954 1.00 94.56 185 ALA A CA 1
ATOM 1402 C C . ALA A 1 185 ? 23.528 -1.904 -40.357 1.00 94.56 185 ALA A C 1
ATOM 1404 O O . ALA A 1 185 ? 23.788 -2.929 -40.985 1.00 94.56 185 ALA A O 1
ATOM 1405 N N . PRO A 1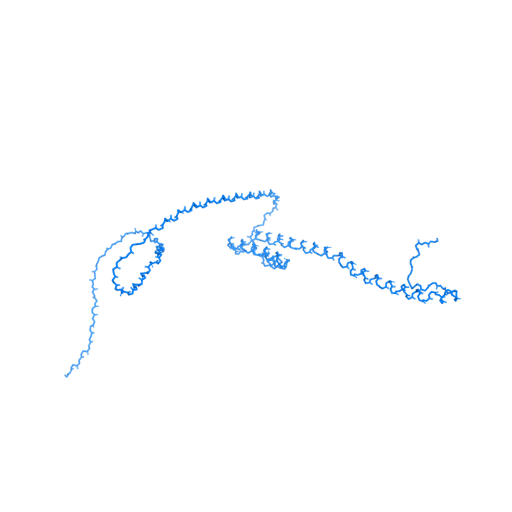 186 ? 23.835 -0.682 -40.847 1.00 95.38 186 PRO A N 1
ATOM 1406 C CA . PRO A 1 186 ? 24.420 -0.516 -42.180 1.00 95.38 186 PRO A CA 1
ATOM 1407 C C . PRO A 1 186 ? 25.753 -1.257 -42.326 1.00 95.38 186 PRO A C 1
ATOM 1409 O O . PRO A 1 186 ? 25.942 -2.023 -43.264 1.00 95.38 186 PRO A O 1
ATOM 1412 N N . GLY A 1 187 ? 26.641 -1.112 -41.337 1.00 95.00 187 GLY A N 1
ATOM 1413 C CA . GLY A 1 187 ? 27.938 -1.780 -41.365 1.00 95.00 187 GLY A CA 1
ATOM 1414 C C . GLY A 1 187 ? 27.824 -3.303 -41.264 1.00 95.00 187 GLY A C 1
ATOM 1415 O O . GLY A 1 187 ? 28.557 -4.010 -41.945 1.00 95.00 187 GLY A O 1
ATOM 1416 N N . ALA A 1 188 ? 26.923 -3.819 -40.423 1.00 91.81 188 ALA A N 1
ATOM 1417 C CA . ALA A 1 188 ? 26.693 -5.263 -40.319 1.00 91.81 188 ALA A CA 1
ATOM 1418 C C . ALA A 1 188 ? 26.151 -5.846 -41.637 1.00 91.81 188 ALA A C 1
ATOM 1420 O O . ALA A 1 188 ? 26.623 -6.887 -42.090 1.00 91.81 188 ALA A O 1
ATOM 1421 N N . TYR A 1 189 ? 25.229 -5.132 -42.290 1.00 93.69 189 TYR A N 1
ATOM 1422 C CA . TYR A 1 189 ? 24.662 -5.525 -43.578 1.00 93.69 189 TYR A CA 1
ATOM 1423 C C . TYR A 1 189 ? 25.722 -5.598 -44.684 1.00 93.69 189 TYR A C 1
ATOM 1425 O O . TYR A 1 189 ? 25.806 -6.598 -45.393 1.00 93.69 189 TYR A O 1
ATOM 1433 N N . GLU A 1 190 ? 26.576 -4.579 -44.800 1.00 94.38 190 GLU A N 1
ATOM 1434 C CA . GLU A 1 190 ? 27.658 -4.550 -45.794 1.00 94.38 190 GLU A CA 1
ATOM 1435 C C . GLU A 1 190 ? 28.684 -5.676 -45.595 1.00 94.38 190 GLU A C 1
ATOM 1437 O O . GLU A 1 190 ? 29.252 -6.173 -46.566 1.00 94.38 190 GLU A O 1
ATOM 1442 N N . ARG A 1 191 ? 28.909 -6.106 -44.346 1.00 95.25 191 ARG A N 1
ATOM 1443 C CA . ARG A 1 191 ? 29.818 -7.213 -44.006 1.00 95.25 191 ARG A CA 1
ATOM 1444 C C . ARG A 1 191 ? 29.182 -8.602 -44.131 1.00 95.25 191 ARG A C 1
ATOM 1446 O O . ARG A 1 191 ? 29.886 -9.591 -43.946 1.00 95.25 191 ARG A O 1
ATOM 1453 N N . GLY A 1 192 ? 27.885 -8.694 -44.433 1.00 92.12 192 GLY A N 1
ATOM 1454 C CA . GLY A 1 192 ? 27.153 -9.964 -44.432 1.00 92.12 192 GLY A CA 1
ATOM 1455 C C . GLY A 1 192 ? 27.055 -10.608 -43.043 1.00 92.12 192 GLY A C 1
ATOM 1456 O O . GLY A 1 192 ? 26.946 -11.827 -42.941 1.00 92.12 192 GLY A O 1
ATOM 1457 N N . GLU A 1 193 ? 27.136 -9.804 -41.980 1.00 92.00 193 GLU A N 1
ATOM 1458 C CA . GLU A 1 193 ? 26.980 -10.252 -40.595 1.00 92.00 193 GLU A CA 1
ATOM 1459 C C . GLU A 1 193 ? 25.499 -10.372 -40.212 1.00 92.00 193 GLU A C 1
ATOM 1461 O O . GLU A 1 193 ? 24.608 -9.810 -40.854 1.00 92.00 193 GLU A O 1
ATOM 1466 N N . GLU A 1 194 ? 25.227 -11.089 -39.122 1.00 87.56 194 GLU A N 1
ATOM 1467 C CA . GLU A 1 194 ? 23.877 -11.175 -38.571 1.00 87.56 194 GLU A CA 1
ATOM 1468 C C . GLU A 1 194 ? 23.385 -9.820 -38.012 1.00 87.56 194 GLU A C 1
ATOM 1470 O O . GLU A 1 194 ? 24.190 -8.976 -37.597 1.00 87.56 194 GLU A O 1
ATOM 1475 N N . PRO A 1 195 ? 22.057 -9.588 -37.964 1.00 88.75 195 PRO A N 1
ATOM 1476 C CA . PRO A 1 195 ? 21.488 -8.351 -37.438 1.00 88.75 195 PRO A CA 1
ATOM 1477 C C . PRO A 1 195 ? 21.953 -8.043 -36.001 1.00 88.75 195 PRO A C 1
ATOM 1479 O O . PRO A 1 195 ? 21.904 -8.920 -35.139 1.00 88.75 195 PRO A O 1
ATOM 1482 N N . PRO A 1 196 ? 22.317 -6.786 -35.679 1.00 87.75 196 PRO A N 1
ATOM 1483 C CA . PRO A 1 196 ? 22.995 -6.432 -34.425 1.00 87.75 196 PRO A CA 1
ATOM 1484 C C . PRO A 1 196 ? 22.069 -6.340 -33.191 1.00 87.75 196 PRO A C 1
ATOM 1486 O O . PRO A 1 196 ? 22.358 -5.596 -32.249 1.00 87.75 196 PRO A O 1
ATOM 1489 N N . PHE A 1 197 ? 20.949 -7.066 -33.169 1.00 90.69 197 PHE A N 1
ATOM 1490 C CA . PHE A 1 197 ? 20.040 -7.100 -32.023 1.00 90.69 197 PHE A CA 1
ATOM 1491 C C . PHE A 1 197 ? 20.522 -8.113 -30.981 1.00 90.69 197 PHE A C 1
ATOM 1493 O O . PHE A 1 197 ? 20.427 -9.317 -31.185 1.00 90.69 197 PHE A O 1
ATOM 1500 N N . ALA A 1 198 ? 20.982 -7.622 -29.827 1.00 75.75 198 ALA A N 1
ATOM 1501 C CA . ALA A 1 198 ? 21.457 -8.471 -28.727 1.00 75.75 198 ALA A CA 1
ATOM 1502 C C . ALA A 1 198 ? 20.361 -9.375 -28.120 1.00 75.75 198 ALA A C 1
ATOM 1504 O O . ALA A 1 198 ? 20.662 -10.414 -27.542 1.00 75.75 198 ALA A O 1
ATOM 1505 N N . PHE A 1 199 ? 19.093 -8.977 -28.245 1.00 80.50 199 PHE A N 1
ATOM 1506 C CA . PHE A 1 199 ? 17.927 -9.761 -27.852 1.00 80.50 199 PHE A CA 1
ATOM 1507 C C . PHE A 1 199 ? 16.814 -9.515 -28.872 1.00 80.50 199 PHE A C 1
ATOM 1509 O O . PHE A 1 199 ? 16.429 -8.367 -29.099 1.00 80.50 199 PHE A O 1
ATOM 1516 N N . ASN A 1 200 ? 16.313 -10.581 -29.497 1.00 84.69 200 ASN A N 1
ATOM 1517 C CA . ASN A 1 200 ? 15.220 -10.520 -30.461 1.00 84.69 200 ASN A CA 1
ATOM 1518 C C . ASN A 1 200 ? 14.305 -11.741 -30.295 1.00 84.69 200 ASN A C 1
ATOM 1520 O O . ASN A 1 200 ? 14.782 -12.856 -30.089 1.00 84.69 200 ASN A O 1
ATOM 1524 N N . ILE A 1 201 ? 12.994 -11.535 -30.411 1.00 84.31 201 ILE A N 1
ATOM 1525 C CA . ILE A 1 201 ? 11.995 -12.606 -30.394 1.00 84.31 201 ILE A CA 1
ATOM 1526 C C . ILE A 1 201 ? 11.460 -12.744 -31.824 1.00 84.31 201 ILE A C 1
ATOM 1528 O O . ILE A 1 201 ? 10.836 -11.822 -32.344 1.00 84.31 201 ILE A O 1
ATOM 1532 N N . SER A 1 202 ? 11.697 -13.891 -32.470 1.00 82.69 202 SER A N 1
ATOM 1533 C CA . SER A 1 202 ? 11.202 -14.150 -33.833 1.00 82.69 202 SER A CA 1
ATOM 1534 C C . SER A 1 202 ? 9.707 -14.466 -33.818 1.00 82.69 202 SER A C 1
ATOM 1536 O O . SER A 1 202 ? 9.305 -15.603 -33.577 1.00 82.69 202 SER A O 1
ATOM 1538 N N . LEU A 1 203 ? 8.885 -13.445 -34.061 1.00 88.19 203 LEU A N 1
ATOM 1539 C CA . LEU A 1 203 ? 7.422 -13.564 -34.119 1.00 88.19 203 LEU A CA 1
ATOM 1540 C C . LEU A 1 203 ? 6.889 -13.819 -35.537 1.00 88.19 203 LEU A C 1
ATOM 1542 O O . LEU A 1 203 ? 5.745 -14.235 -35.697 1.00 88.19 203 LEU A O 1
ATOM 1546 N N . ILE A 1 204 ? 7.712 -13.573 -36.556 1.00 81.19 204 ILE A N 1
ATOM 1547 C CA . ILE A 1 204 ? 7.379 -13.722 -37.975 1.00 81.19 204 ILE A CA 1
ATOM 1548 C C . ILE A 1 204 ? 8.428 -14.655 -38.592 1.00 81.19 204 ILE A C 1
ATOM 1550 O O . ILE A 1 204 ? 9.609 -14.541 -38.259 1.00 81.19 204 ILE A O 1
ATOM 1554 N N . LYS A 1 205 ? 7.987 -15.592 -39.435 1.00 74.06 205 LYS A N 1
ATOM 1555 C CA . LYS A 1 205 ? 8.827 -16.532 -40.190 1.00 74.06 205 LYS A CA 1
ATOM 1556 C C . LYS A 1 205 ? 8.691 -16.279 -41.680 1.00 74.06 205 LYS A C 1
ATOM 1558 O O . LYS A 1 205 ? 7.560 -15.935 -42.091 1.00 74.06 205 LYS A O 1
#

Organism: NCBI:txid1121927

InterPro domains:
  IPR019109 Magnetosome protein MamF/MmsF [PF09685] (110-185)

Secondary structure (DSSP, 8-state):
------------------------PPPPPPPPPPPPPPPPPPPPP--------PPPPPPPPPPPPPPPPPPPPPPPPPPPPPPPP----PPP------HHHHHHHHHHHHHHHHHHTTHHHHHHHHHHTTSS-HHHHHHHHHHHHHHHHHHHHHHHHHHHHHHHHHHHHHHHHHHHHHHHHHHHHHHHHHTTPPP--SS------

pLDDT: mean 71.08, std 24.21, range [33.06, 98.44]